Protein AF-A0A923R9J2-F1 (afdb_monomer)

Mean predicted aligned error: 11.98 Å

Radius of gyration: 20.71 Å; Cα contacts (8 Å, |Δi|>4): 476; chains: 1; bounding box: 48×60×51 Å

Secondary structure (DSSP, 8-state):
----HHHHHHHH--TT-EEEEESSTT---EEETTSPPTT--EEESS-B-SS--SS--STT--TTS----GGGBS---EEEE--TTS-HHHHHHHHHHTT---SEEEE-SSS-EEEEEEBSSPPPHHHHHHHHHHHHHHHTTSS-GGG-STT-EEEPTTPBPTTSPBPEEEEE---B-HHHHHHHHHTTT--------HHHHHHHHHTTTTSTTT--HHHHHHHTT---TT-HHHHHHHHHHHHHHTT--HHHHHHHHHHHHS---HHHHHHHHHHHHHHT-

Sequence (281 aa):
MRHTVRDFLAVVFNPGEATCFSCDLKGTRIYSAYEPPPHSCFFSINPVHPTLDLAPTEPYHSPTKARRADINCQAFRTILCEFDKISLDEQLALIEYIDLPVSTLTYSGGKSIHALIVMDEDLERKAYDAFVRRIYRALGNEVDASNKNPSRLSRLPGALRDNGNTQDLISVRSRVSAHGLDQWLENRGVSQEVPVPMQDSFEGMLGTRMLSSRASPDTVNFLMGVYDEGTWNRRLFRACCELFKNGQDYQQVIQQCTQITGHLDAKDVSTIRSAMRTAGR

pLDDT: mean 84.37, std 16.3, range [36.34, 98.75]

Solvent-accessible surface area (backbone atoms only — not comparable to full-atom values): 15728 Å² total; per-residue (Å²): 132,86,85,47,62,66,59,48,39,58,58,67,44,65,92,92,41,18,17,28,49,18,69,53,96,79,54,32,49,52,40,51,54,89,58,74,60,88,76,36,37,24,28,27,50,20,38,30,40,67,50,38,24,80,72,59,86,48,95,90,49,41,55,79,46,30,44,63,40,59,83,22,44,74,46,37,35,42,46,62,46,38,36,62,86,47,55,64,68,55,40,55,50,48,43,58,75,66,62,57,78,50,16,33,34,29,40,54,45,75,61,37,51,44,32,31,30,23,41,69,55,76,39,57,66,70,58,40,53,49,50,52,52,49,52,48,60,71,55,46,88,57,42,57,83,84,44,74,54,56,46,36,74,44,70,34,52,75,23,75,43,96,88,74,33,55,13,39,71,73,46,75,51,63,58,38,46,71,66,60,54,46,52,58,34,46,78,65,75,42,70,83,83,73,79,73,50,73,64,59,54,45,56,63,48,53,74,48,66,85,54,81,88,77,67,51,71,67,35,49,30,53,71,70,71,59,75,64,87,93,42,57,70,63,46,53,26,52,32,41,24,52,45,38,64,72,70,49,51,72,66,59,52,50,51,52,52,28,70,70,61,76,59,72,53,76,65,53,52,49,39,45,54,49,14,48,62,59,43,76,105

Structure (mmCIF, N/CA/C/O backbone):
data_AF-A0A923R9J2-F1
#
_entry.id   AF-A0A923R9J2-F1
#
loop_
_atom_site.group_PDB
_atom_site.id
_atom_site.type_symbol
_atom_site.label_atom_id
_atom_site.label_alt_id
_atom_site.label_comp_id
_atom_site.label_asym_id
_atom_site.label_entity_id
_atom_site.label_seq_id
_atom_site.pdbx_PDB_ins_code
_atom_site.Cartn_x
_atom_site.Cartn_y
_atom_site.Cartn_z
_atom_site.occupancy
_atom_site.B_iso_or_equiv
_atom_site.auth_seq_id
_atom_site.auth_comp_id
_atom_site.auth_asym_id
_atom_site.auth_atom_id
_atom_site.pdbx_PDB_model_num
ATOM 1 N N . MET A 1 1 ? -10.324 -20.270 -14.862 1.00 49.97 1 MET A N 1
ATOM 2 C CA . MET A 1 1 ? -8.877 -20.172 -15.171 1.00 49.97 1 MET A CA 1
ATOM 3 C C . MET A 1 1 ? -8.123 -20.056 -13.859 1.00 49.97 1 MET A C 1
ATOM 5 O O . MET A 1 1 ? -8.659 -19.438 -12.952 1.00 49.97 1 MET A O 1
ATOM 9 N N . ARG A 1 2 ? -6.930 -20.648 -13.725 1.00 69.88 2 ARG A N 1
ATOM 10 C CA . ARG A 1 2 ? -6.042 -20.329 -12.593 1.00 69.88 2 ARG A CA 1
ATOM 11 C C . ARG A 1 2 ? -5.347 -19.007 -12.914 1.00 69.88 2 ARG A C 1
ATOM 13 O O . ARG A 1 2 ? -4.739 -18.915 -13.976 1.00 69.88 2 ARG A O 1
ATOM 20 N N . HIS A 1 3 ? -5.479 -18.007 -12.049 1.00 82.50 3 HIS A N 1
ATOM 21 C CA . HIS A 1 3 ? -4.787 -16.729 -12.213 1.00 82.50 3 HIS A CA 1
ATOM 22 C C . HIS A 1 3 ? -3.280 -16.904 -12.015 1.00 82.50 3 HIS A C 1
ATOM 24 O O . HIS A 1 3 ? -2.842 -17.699 -11.183 1.00 82.50 3 HIS A O 1
ATOM 30 N N . THR A 1 4 ? -2.488 -16.157 -12.776 1.00 91.56 4 THR A N 1
ATOM 31 C CA . THR A 1 4 ? -1.025 -16.165 -12.704 1.00 91.56 4 THR A CA 1
ATOM 32 C C . THR A 1 4 ? -0.498 -14.911 -12.009 1.00 91.56 4 THR A C 1
ATOM 34 O O . THR A 1 4 ? -1.178 -13.887 -11.932 1.00 91.56 4 THR A O 1
ATOM 37 N N . VAL A 1 5 ? 0.760 -14.950 -11.557 1.00 93.06 5 VAL A N 1
ATOM 38 C CA . VAL A 1 5 ? 1.463 -13.750 -11.058 1.00 93.06 5 VAL A CA 1
ATOM 39 C C . VAL A 1 5 ? 1.493 -12.649 -12.123 1.00 93.06 5 VAL A C 1
ATOM 41 O O . VAL A 1 5 ? 1.412 -11.471 -11.797 1.00 93.06 5 VAL A O 1
ATOM 44 N N . ARG A 1 6 ? 1.541 -13.018 -13.409 1.00 94.06 6 ARG A N 1
ATOM 45 C CA . ARG A 1 6 ? 1.490 -12.059 -14.515 1.00 94.06 6 ARG A CA 1
ATOM 46 C C . ARG A 1 6 ? 0.142 -11.342 -14.596 1.00 94.06 6 ARG A C 1
ATOM 48 O O . ARG A 1 6 ? 0.137 -10.135 -14.799 1.00 94.06 6 ARG A O 1
ATOM 55 N N . ASP A 1 7 ? -0.969 -12.054 -14.399 1.00 95.06 7 ASP A N 1
ATOM 56 C CA . ASP A 1 7 ? -2.309 -11.447 -14.376 1.00 95.06 7 ASP A CA 1
ATOM 57 C C . ASP A 1 7 ? -2.448 -10.480 -13.195 1.00 95.06 7 ASP A C 1
ATOM 59 O O . ASP A 1 7 ? -2.955 -9.372 -13.349 1.00 95.06 7 ASP A O 1
ATOM 63 N N . PHE A 1 8 ? -1.928 -10.873 -12.027 1.00 97.62 8 PHE A N 1
ATOM 64 C CA . PHE A 1 8 ? -1.847 -10.008 -10.850 1.00 97.62 8 PHE A CA 1
ATOM 65 C C . PHE A 1 8 ? -1.058 -8.722 -11.140 1.00 97.62 8 PHE A C 1
ATOM 67 O O . PHE A 1 8 ? -1.565 -7.626 -10.915 1.00 97.62 8 PHE A O 1
ATOM 74 N N . LEU A 1 9 ? 0.159 -8.836 -11.684 1.00 97.69 9 LEU A N 1
ATOM 75 C CA . LEU A 1 9 ? 1.004 -7.675 -11.987 1.00 97.69 9 LEU A CA 1
ATOM 76 C C . LEU A 1 9 ? 0.387 -6.775 -13.064 1.00 97.69 9 LEU A C 1
ATOM 78 O O . LEU A 1 9 ? 0.496 -5.560 -12.953 1.00 97.69 9 LEU A O 1
ATOM 82 N N . ALA A 1 10 ? -0.302 -7.347 -14.055 1.00 97.38 10 ALA A N 1
ATOM 83 C CA . ALA A 1 10 ? -1.003 -6.582 -15.086 1.00 97.38 10 ALA A CA 1
ATOM 84 C C . ALA A 1 10 ? -2.179 -5.764 -14.527 1.00 97.38 10 ALA A C 1
ATOM 86 O O . ALA A 1 10 ? -2.464 -4.664 -15.004 1.00 97.38 10 ALA A O 1
ATOM 87 N N . VAL A 1 11 ? -2.846 -6.272 -13.487 1.00 98.00 11 VAL A N 1
ATOM 88 C CA . VAL A 1 11 ? -3.864 -5.502 -12.771 1.00 98.00 11 VAL A CA 1
ATOM 89 C C . VAL A 1 11 ? -3.225 -4.407 -11.931 1.00 98.00 11 VAL A C 1
ATOM 91 O O . VAL A 1 11 ? -3.718 -3.289 -11.973 1.00 98.00 11 VAL A O 1
ATOM 94 N N . VAL A 1 12 ? -2.136 -4.677 -11.212 1.00 98.31 12 VAL A N 1
ATOM 95 C CA . VAL A 1 12 ? -1.547 -3.703 -10.275 1.00 98.31 12 VAL A CA 1
ATOM 96 C C . VAL A 1 12 ? -0.735 -2.600 -10.975 1.00 98.31 12 VAL A C 1
ATOM 98 O O . VAL A 1 12 ? -0.767 -1.456 -10.527 1.00 98.31 12 VAL A O 1
ATOM 101 N N . PHE A 1 13 ? -0.043 -2.912 -12.074 1.00 98.56 13 PHE A N 1
ATOM 102 C CA . PHE A 1 13 ? 0.896 -2.003 -12.742 1.00 98.56 13 PHE A CA 1
ATOM 103 C C . PHE A 1 13 ? 0.593 -1.818 -14.225 1.00 98.56 13 PHE A C 1
ATOM 105 O O . PHE A 1 13 ? 0.213 -2.753 -14.930 1.00 98.56 13 PHE A O 1
ATOM 112 N N . ASN A 1 14 ? 0.833 -0.615 -14.735 1.00 98.12 14 ASN A N 1
ATOM 113 C CA . ASN A 1 14 ? 0.829 -0.336 -16.167 1.00 98.12 14 ASN A CA 1
ATOM 114 C C . ASN A 1 14 ? 2.153 -0.770 -16.826 1.00 98.12 14 ASN A C 1
ATOM 116 O O . ASN A 1 14 ? 3.198 -0.802 -16.170 1.00 98.12 14 ASN A O 1
ATOM 120 N N . PRO A 1 15 ? 2.150 -1.100 -18.132 1.00 97.19 15 PRO A N 1
ATOM 121 C CA . PRO A 1 15 ? 3.376 -1.418 -18.859 1.00 97.19 15 PRO A CA 1
ATOM 122 C C . PRO A 1 15 ? 4.432 -0.310 -18.745 1.00 97.19 15 PRO A C 1
ATOM 124 O O . PRO A 1 15 ? 4.123 0.869 -18.889 1.00 97.19 15 PRO A O 1
ATOM 127 N N . GLY A 1 16 ? 5.689 -0.700 -18.522 1.00 96.88 16 GLY A N 1
ATOM 128 C CA . GLY A 1 16 ? 6.819 0.228 -18.388 1.00 96.88 16 GLY A CA 1
ATOM 129 C C . GLY A 1 16 ? 7.029 0.789 -16.978 1.00 96.88 16 GLY A C 1
ATOM 130 O O . GLY A 1 16 ? 8.038 1.448 -16.737 1.00 96.88 16 GLY A O 1
ATOM 131 N N . GLU A 1 17 ? 6.127 0.505 -16.038 1.00 98.31 17 GLU A N 1
ATOM 132 C CA . GLU A 1 17 ? 6.298 0.913 -14.648 1.00 98.31 17 GLU A CA 1
ATOM 133 C C . GLU A 1 17 ? 7.348 0.072 -13.913 1.00 98.31 17 GLU A C 1
ATOM 135 O O . GLU A 1 17 ? 7.635 -1.084 -14.242 1.00 98.31 17 GLU A O 1
ATOM 140 N N . ALA A 1 18 ? 7.905 0.672 -12.865 1.00 98.50 18 ALA A N 1
ATOM 141 C CA . ALA A 1 18 ? 8.849 0.042 -11.964 1.00 98.50 18 ALA A CA 1
ATOM 142 C C . ALA A 1 18 ? 8.324 0.098 -10.531 1.00 98.50 18 ALA A C 1
ATOM 144 O O . ALA A 1 18 ? 7.569 0.994 -10.161 1.00 98.50 18 ALA A O 1
ATOM 145 N N . THR A 1 19 ? 8.723 -0.859 -9.702 1.00 98.56 19 THR A N 1
ATOM 146 C CA . THR A 1 19 ? 8.384 -0.866 -8.279 1.00 98.56 19 THR A CA 1
ATOM 147 C C . THR A 1 19 ? 9.485 -1.524 -7.460 1.00 98.56 19 THR A C 1
ATOM 149 O O . THR A 1 19 ? 10.431 -2.114 -7.986 1.00 98.56 19 THR A O 1
ATOM 152 N N . CYS A 1 20 ? 9.384 -1.409 -6.141 1.00 98.44 20 CYS A N 1
ATOM 153 C CA . CYS A 1 20 ? 10.264 -2.134 -5.248 1.00 98.44 20 CYS A CA 1
ATOM 154 C C . CYS A 1 20 ? 9.884 -3.609 -5.208 1.00 98.44 20 CYS A C 1
ATOM 156 O O . CYS A 1 20 ? 8.711 -3.909 -5.023 1.00 98.44 20 CYS A O 1
ATOM 158 N N . PHE A 1 21 ? 10.877 -4.495 -5.276 1.00 98.12 21 PHE A N 1
ATOM 159 C CA . PHE A 1 21 ? 10.745 -5.899 -4.893 1.00 98.12 21 PHE A CA 1
ATOM 160 C C . PHE A 1 21 ? 11.767 -6.244 -3.813 1.00 98.12 21 PHE A C 1
ATOM 162 O O . PHE A 1 21 ? 12.869 -5.686 -3.778 1.00 98.12 21 PHE A O 1
ATOM 169 N N . SER A 1 22 ? 11.408 -7.155 -2.911 1.00 96.69 22 SER A N 1
ATOM 170 C CA . SER A 1 22 ? 12.293 -7.562 -1.820 1.00 96.69 22 SER A CA 1
ATOM 171 C C . SER A 1 22 ? 11.970 -8.940 -1.263 1.00 96.69 22 SER A C 1
ATOM 173 O O . SER A 1 22 ? 10.835 -9.398 -1.339 1.00 96.69 22 SER A O 1
ATOM 175 N N . CYS A 1 23 ? 12.960 -9.579 -0.645 1.00 94.25 23 CYS A N 1
ATOM 176 C CA . CYS A 1 23 ? 12.776 -10.758 0.195 1.00 94.25 23 CYS A CA 1
ATOM 177 C C . CYS A 1 23 ? 12.271 -10.416 1.612 1.00 94.25 23 CYS A C 1
ATOM 179 O O . CYS A 1 23 ? 11.723 -11.291 2.280 1.00 94.25 23 CYS A O 1
ATOM 181 N N . ASP A 1 24 ? 12.392 -9.161 2.066 1.00 93.00 24 ASP A N 1
ATOM 182 C CA . ASP A 1 24 ? 12.024 -8.732 3.419 1.00 93.00 24 ASP A CA 1
ATOM 183 C C . ASP A 1 24 ? 11.278 -7.380 3.456 1.00 93.00 24 ASP A C 1
ATOM 185 O O . ASP A 1 24 ? 11.046 -6.719 2.444 1.00 93.00 24 ASP A O 1
ATOM 189 N N . LEU A 1 25 ? 10.879 -6.957 4.660 1.00 90.19 25 LEU A N 1
ATOM 190 C CA . LEU A 1 25 ? 10.137 -5.708 4.886 1.00 90.19 25 LEU A CA 1
ATOM 191 C C . LEU A 1 25 ? 11.003 -4.433 4.805 1.00 90.19 25 LEU A C 1
ATOM 193 O O . LEU A 1 25 ? 10.478 -3.319 4.879 1.00 90.19 25 LEU A O 1
ATOM 197 N N . LYS A 1 26 ? 12.327 -4.571 4.693 1.00 91.31 26 LYS A N 1
ATOM 198 C CA . LYS A 1 26 ? 13.301 -3.470 4.670 1.00 91.31 26 LYS A CA 1
ATOM 199 C C . LYS A 1 26 ? 13.797 -3.155 3.262 1.00 91.31 26 LYS A C 1
ATOM 201 O O . LYS A 1 26 ? 14.507 -2.168 3.089 1.00 91.31 26 LYS A O 1
ATOM 206 N N . GLY A 1 27 ? 13.413 -3.943 2.262 1.00 93.31 27 GLY A N 1
ATOM 207 C CA . GLY A 1 27 ? 13.803 -3.714 0.881 1.00 93.31 27 GLY A CA 1
ATOM 208 C C . GLY A 1 27 ? 13.469 -2.326 0.349 1.00 93.31 27 GLY A C 1
ATOM 209 O O . GLY A 1 27 ? 12.413 -1.747 0.630 1.00 93.31 27 GLY A O 1
ATOM 210 N N . THR A 1 28 ? 14.397 -1.812 -0.455 1.00 95.50 28 THR A N 1
ATOM 211 C CA . THR A 1 28 ? 14.298 -0.492 -1.087 1.00 95.50 28 THR A CA 1
ATOM 212 C C . THR A 1 28 ? 14.621 -0.494 -2.577 1.00 95.50 28 THR A C 1
ATOM 214 O O . THR A 1 28 ? 14.388 0.517 -3.229 1.00 95.50 28 THR A O 1
ATOM 217 N N . ARG A 1 29 ? 15.152 -1.592 -3.129 1.00 96.88 29 ARG A N 1
ATOM 218 C CA . ARG A 1 29 ? 15.616 -1.664 -4.524 1.00 96.88 29 ARG A CA 1
ATOM 219 C C . ARG A 1 29 ? 14.445 -1.698 -5.499 1.00 96.88 29 ARG A C 1
ATOM 221 O O . ARG A 1 29 ? 13.467 -2.390 -5.231 1.00 96.88 29 ARG A O 1
ATOM 228 N N . ILE A 1 30 ? 14.577 -0.976 -6.610 1.00 98.06 30 ILE A N 1
ATOM 229 C CA . ILE A 1 30 ? 13.545 -0.809 -7.638 1.00 98.06 30 ILE A CA 1
ATOM 230 C C . ILE A 1 30 ? 13.897 -1.638 -8.878 1.00 98.06 30 ILE A C 1
ATOM 232 O O . ILE A 1 30 ? 15.059 -1.687 -9.278 1.00 98.06 30 ILE A O 1
ATOM 236 N N . TYR A 1 31 ? 12.892 -2.288 -9.462 1.00 98.19 31 TYR A N 1
ATOM 237 C CA . TYR A 1 31 ? 12.994 -3.129 -10.656 1.00 98.19 31 TYR A CA 1
ATOM 238 C C . TYR A 1 31 ? 11.780 -2.898 -11.562 1.00 98.19 31 TYR A C 1
ATOM 240 O O . TYR A 1 31 ? 10.786 -2.314 -11.130 1.00 98.19 31 TYR A O 1
ATOM 248 N N . SER A 1 32 ? 11.841 -3.392 -12.800 1.00 97.75 32 SER A N 1
ATOM 249 C CA . SER A 1 32 ? 10.669 -3.464 -13.681 1.00 97.75 32 SER A CA 1
ATOM 250 C C . SER A 1 32 ? 9.528 -4.211 -12.987 1.00 97.75 32 SER A C 1
ATOM 252 O O . SER A 1 32 ? 9.734 -5.303 -12.456 1.00 97.75 32 SER A O 1
ATOM 254 N N . ALA A 1 33 ? 8.320 -3.644 -13.001 1.00 97.62 33 ALA A N 1
ATOM 255 C CA . ALA A 1 33 ? 7.164 -4.219 -12.315 1.00 97.62 33 ALA A CA 1
ATOM 256 C C . ALA A 1 33 ? 6.743 -5.591 -12.873 1.00 97.62 33 ALA A C 1
ATOM 258 O O . ALA A 1 33 ? 6.103 -6.368 -12.173 1.00 97.62 33 ALA A O 1
ATOM 259 N N . TYR A 1 34 ? 7.132 -5.907 -14.112 1.00 96.06 34 TYR A N 1
ATOM 260 C CA . TYR A 1 34 ? 6.800 -7.162 -14.794 1.00 96.06 34 TYR A CA 1
ATOM 261 C C . TYR A 1 34 ? 7.905 -8.219 -14.709 1.00 96.06 34 TYR A C 1
ATOM 263 O O . TYR A 1 34 ? 7.702 -9.350 -15.151 1.00 96.06 34 TYR A O 1
ATOM 271 N N . GLU A 1 35 ? 9.052 -7.880 -14.117 1.00 94.88 35 GLU A N 1
ATOM 272 C CA . GLU A 1 35 ? 10.198 -8.780 -13.972 1.00 94.88 35 GLU A CA 1
ATOM 273 C C . GLU A 1 35 ? 10.663 -8.826 -12.506 1.00 94.88 35 GLU A C 1
ATOM 275 O O . GLU A 1 35 ? 11.747 -8.331 -12.179 1.00 94.88 35 GLU A O 1
ATOM 280 N N . PRO A 1 36 ? 9.855 -9.404 -11.591 1.00 95.00 36 PRO A N 1
ATOM 281 C CA . PRO A 1 36 ? 10.269 -9.571 -10.206 1.00 95.00 36 PRO A CA 1
ATOM 282 C C . PRO A 1 36 ? 11.573 -10.381 -10.137 1.00 95.00 36 PRO A C 1
ATOM 284 O O . PRO A 1 36 ? 11.643 -11.475 -10.708 1.00 95.00 36 PRO A O 1
ATOM 287 N N . PRO A 1 37 ? 12.600 -9.906 -9.414 1.00 95.44 37 PRO A N 1
ATOM 288 C CA . PRO A 1 37 ? 13.807 -10.686 -9.187 1.00 95.44 37 PRO A CA 1
ATOM 289 C C . PRO A 1 37 ? 13.499 -12.027 -8.503 1.00 95.44 37 PRO A C 1
ATOM 291 O O . PRO A 1 37 ? 12.541 -12.109 -7.722 1.00 95.44 37 PRO A O 1
ATOM 294 N N . PRO A 1 38 ? 14.336 -13.063 -8.699 1.00 91.25 38 PRO A N 1
ATOM 295 C CA . PRO A 1 38 ? 14.218 -14.313 -7.957 1.00 91.25 38 PRO A CA 1
ATOM 296 C C . PRO A 1 38 ? 14.174 -14.077 -6.442 1.00 91.25 38 PRO A C 1
ATOM 298 O O . PRO A 1 38 ? 14.841 -13.179 -5.928 1.00 91.25 38 PRO A O 1
ATOM 301 N N . HIS A 1 39 ? 13.408 -14.904 -5.729 1.00 87.94 39 HIS A N 1
ATOM 302 C CA . HIS A 1 39 ? 13.233 -14.831 -4.268 1.00 87.94 39 HIS A CA 1
ATOM 303 C C . HIS A 1 39 ? 12.560 -13.548 -3.747 1.00 87.94 39 HIS A C 1
ATOM 305 O O . HIS A 1 39 ? 12.607 -13.264 -2.549 1.00 87.94 39 HIS A O 1
ATOM 311 N N . SER A 1 40 ? 11.911 -12.771 -4.617 1.00 94.19 40 SER A N 1
ATOM 312 C CA . SER A 1 40 ? 11.071 -11.656 -4.179 1.00 94.19 40 SER A CA 1
ATOM 313 C C . SER A 1 40 ? 9.836 -12.181 -3.443 1.00 94.19 40 SER A C 1
ATOM 315 O O . SER A 1 40 ? 9.017 -12.893 -4.015 1.00 94.19 40 SER A O 1
ATOM 317 N N . CYS A 1 41 ? 9.691 -11.801 -2.177 1.00 95.38 41 CYS A N 1
ATOM 318 C CA . CYS A 1 41 ? 8.543 -12.129 -1.328 1.00 95.38 41 CYS A CA 1
ATOM 319 C C . CYS A 1 41 ? 7.558 -10.960 -1.214 1.00 95.38 41 CYS A C 1
ATOM 321 O O . CYS A 1 41 ? 6.383 -11.157 -0.896 1.00 95.38 41 CYS A O 1
ATOM 323 N N . PHE A 1 42 ? 8.037 -9.744 -1.458 1.00 97.75 42 PHE A N 1
ATOM 324 C CA . PHE A 1 42 ? 7.307 -8.497 -1.305 1.00 97.75 42 PHE A CA 1
ATOM 325 C C . PHE A 1 42 ? 7.460 -7.617 -2.534 1.00 97.75 42 PHE A C 1
ATOM 327 O O . PHE A 1 42 ? 8.470 -7.688 -3.238 1.00 97.75 42 PHE A O 1
ATOM 334 N N . PHE A 1 43 ? 6.493 -6.724 -2.711 1.00 98.31 43 PHE A N 1
ATOM 335 C CA . PHE A 1 43 ? 6.568 -5.631 -3.666 1.00 98.31 43 PHE A CA 1
ATOM 336 C C . PHE A 1 43 ? 5.913 -4.356 -3.105 1.00 98.31 43 PHE A C 1
ATOM 338 O O . PHE A 1 43 ? 5.067 -4.449 -2.216 1.00 98.31 43 PHE A O 1
ATOM 345 N N . SER A 1 44 ? 6.302 -3.169 -3.583 1.00 98.50 44 SER A N 1
ATOM 346 C CA . SER A 1 44 ? 5.627 -1.903 -3.230 1.00 98.50 44 SER A CA 1
ATOM 347 C C . SER A 1 44 ? 4.349 -1.736 -4.046 1.00 98.50 44 SER A C 1
ATOM 349 O O . SER A 1 44 ? 4.386 -1.889 -5.262 1.00 98.50 44 SER A O 1
ATOM 351 N N . ILE A 1 45 ? 3.231 -1.409 -3.395 1.00 98.38 45 ILE A N 1
ATOM 352 C CA . ILE A 1 45 ? 1.895 -1.457 -4.016 1.00 98.38 45 ILE A CA 1
ATOM 353 C C . ILE A 1 45 ? 1.671 -0.451 -5.152 1.00 98.38 45 ILE A C 1
ATOM 355 O O . ILE A 1 45 ? 0.901 -0.737 -6.064 1.00 98.38 45 ILE A O 1
ATOM 359 N N . ASN A 1 46 ? 2.344 0.699 -5.110 1.00 98.56 46 ASN A N 1
ATOM 360 C CA . ASN A 1 46 ? 2.330 1.694 -6.180 1.00 98.56 46 ASN A CA 1
ATOM 361 C C . ASN A 1 46 ? 3.684 1.741 -6.902 1.00 98.56 46 ASN A C 1
ATOM 363 O O . ASN A 1 46 ? 4.710 1.395 -6.295 1.00 98.56 46 ASN A O 1
ATOM 367 N N . PRO A 1 47 ? 3.698 2.171 -8.178 1.00 98.38 47 PRO A N 1
ATOM 368 C CA . PRO A 1 47 ? 4.922 2.320 -8.948 1.00 98.38 47 PRO A CA 1
ATOM 369 C C . PRO A 1 47 ? 5.825 3.397 -8.346 1.00 98.38 47 PRO A C 1
ATOM 371 O O . PRO A 1 47 ? 5.370 4.439 -7.870 1.00 98.38 47 PRO A O 1
ATOM 374 N N . VAL A 1 48 ? 7.126 3.139 -8.384 1.00 97.62 48 VAL A N 1
ATOM 375 C CA . VAL A 1 48 ? 8.180 3.983 -7.820 1.00 97.62 48 VAL A CA 1
ATOM 376 C C . VAL A 1 48 ? 9.135 4.376 -8.934 1.00 97.62 48 VAL A C 1
ATOM 378 O O . VAL A 1 48 ? 9.420 3.574 -9.823 1.00 97.62 48 VAL A O 1
ATOM 381 N N . HIS A 1 49 ? 9.659 5.598 -8.863 1.00 96.62 49 HIS A N 1
ATOM 382 C CA . HIS A 1 49 ? 10.588 6.122 -9.851 1.00 96.62 49 HIS A CA 1
ATOM 383 C C . HIS A 1 49 ? 11.742 5.129 -10.097 1.00 96.62 49 HIS A C 1
ATOM 385 O O . HIS A 1 49 ? 12.411 4.730 -9.143 1.00 96.62 49 HIS A O 1
ATOM 391 N N . PRO A 1 50 ? 12.020 4.733 -11.356 1.00 96.88 50 PRO A N 1
ATOM 392 C CA . PRO A 1 50 ? 12.949 3.639 -11.649 1.00 96.88 50 PRO A CA 1
ATOM 393 C C . PRO A 1 50 ? 14.415 3.980 -11.363 1.00 96.88 50 PRO A C 1
ATOM 395 O O . PRO A 1 50 ? 15.197 3.097 -11.020 1.00 96.88 50 PRO A O 1
ATOM 398 N N . THR A 1 51 ? 14.803 5.250 -11.523 1.00 95.94 51 THR A N 1
ATOM 399 C CA . THR A 1 51 ? 16.216 5.667 -11.470 1.00 95.94 51 THR A CA 1
ATOM 400 C C . THR A 1 51 ? 16.561 6.713 -10.408 1.00 95.94 51 THR A C 1
ATOM 402 O O . THR A 1 51 ? 17.669 6.665 -9.881 1.00 95.94 51 THR A O 1
ATOM 405 N N . LEU A 1 52 ? 15.647 7.618 -10.048 1.00 92.81 52 LEU A N 1
ATOM 406 C CA . LEU A 1 52 ? 15.917 8.760 -9.172 1.00 92.81 52 LEU A CA 1
ATOM 407 C C . LEU A 1 52 ? 15.324 8.603 -7.765 1.00 92.81 52 LEU A C 1
ATOM 409 O O . LEU A 1 52 ? 14.296 7.956 -7.573 1.00 92.81 52 LEU A O 1
ATOM 413 N N . ASP A 1 53 ? 15.970 9.251 -6.797 1.00 89.44 53 ASP A N 1
ATOM 414 C CA . ASP A 1 53 ? 15.406 9.577 -5.483 1.00 89.44 53 ASP A CA 1
ATOM 415 C C . ASP A 1 53 ? 15.073 11.072 -5.470 1.00 89.44 53 ASP A C 1
ATOM 417 O O . ASP A 1 53 ? 15.970 11.915 -5.516 1.00 89.44 53 ASP A O 1
ATOM 421 N N . LEU A 1 54 ? 13.784 11.402 -5.451 1.00 82.62 54 LEU A N 1
ATOM 422 C CA . LEU A 1 54 ? 13.283 12.769 -5.606 1.00 82.62 54 LEU A CA 1
ATOM 423 C C . LEU A 1 54 ? 13.491 13.618 -4.345 1.00 82.62 54 LEU A C 1
ATOM 425 O O . LEU A 1 54 ? 13.517 14.843 -4.432 1.00 82.62 54 LEU A O 1
ATOM 429 N N . ALA A 1 55 ? 13.678 12.982 -3.185 1.00 84.38 55 ALA A N 1
ATOM 430 C CA . ALA A 1 55 ? 14.016 13.672 -1.944 1.00 84.38 55 ALA A CA 1
ATOM 431 C C . ALA A 1 55 ? 14.931 12.812 -1.052 1.00 84.38 55 ALA A C 1
ATOM 433 O O . ALA A 1 55 ? 14.458 12.128 -0.136 1.00 84.38 55 ALA A O 1
ATOM 434 N N . PRO A 1 56 ? 16.255 12.841 -1.284 1.00 81.19 56 PRO A N 1
ATOM 435 C CA . PRO A 1 56 ? 17.227 12.185 -0.418 1.00 81.19 56 PRO A CA 1
ATOM 436 C C . PRO A 1 56 ? 17.206 12.784 0.994 1.00 81.19 56 PRO A C 1
ATOM 438 O O . PRO A 1 56 ? 17.486 13.964 1.187 1.00 81.19 56 PRO A O 1
ATOM 441 N N . THR A 1 57 ? 16.879 11.968 1.996 1.00 80.75 57 THR A N 1
ATOM 442 C CA . THR A 1 57 ? 16.778 12.416 3.402 1.00 80.75 57 THR A CA 1
ATOM 443 C C . THR A 1 57 ? 17.982 12.069 4.277 1.00 80.75 57 THR A C 1
ATOM 445 O O . THR A 1 57 ? 18.050 12.532 5.409 1.00 80.75 57 THR A O 1
ATOM 448 N N . GLU A 1 58 ? 18.904 11.233 3.795 1.00 83.44 58 GLU A N 1
ATOM 449 C CA . GLU A 1 58 ? 20.014 10.681 4.583 1.00 83.44 58 GLU A CA 1
ATOM 450 C C . GLU A 1 58 ? 21.328 10.770 3.797 1.00 83.44 58 GLU A C 1
ATOM 452 O O . GLU A 1 58 ? 21.286 10.714 2.566 1.00 83.44 58 GLU A O 1
ATOM 457 N N . PRO A 1 59 ? 22.503 10.827 4.456 1.00 86.44 59 PRO A N 1
ATOM 458 C CA . PRO A 1 59 ? 23.795 10.961 3.769 1.00 86.44 59 PRO A CA 1
ATOM 459 C C . PRO A 1 59 ? 24.121 9.832 2.779 1.00 86.44 59 PRO A C 1
ATOM 461 O O . PRO A 1 59 ? 24.931 10.011 1.876 1.00 86.44 59 PRO A O 1
ATOM 464 N N . TYR A 1 60 ? 23.512 8.658 2.960 1.00 88.25 60 TYR A N 1
ATOM 465 C CA . TYR A 1 60 ? 23.679 7.493 2.087 1.00 88.25 60 TYR A CA 1
ATOM 466 C C . TYR A 1 60 ? 22.596 7.381 0.997 1.00 88.25 60 TYR A C 1
ATOM 468 O O . TYR A 1 60 ? 22.636 6.450 0.188 1.00 88.25 60 TYR A O 1
ATOM 476 N N . HIS A 1 61 ? 21.623 8.297 0.964 1.00 90.12 61 HIS A N 1
ATOM 477 C CA . HIS A 1 61 ? 20.684 8.438 -0.148 1.00 90.12 61 HIS A CA 1
ATOM 478 C C . HIS A 1 61 ? 21.328 9.255 -1.277 1.00 90.12 61 HIS A C 1
ATOM 480 O O . HIS A 1 61 ? 22.096 10.180 -1.026 1.00 90.12 61 HIS A O 1
ATOM 486 N N . SER A 1 62 ? 21.024 8.911 -2.532 1.00 91.94 62 SER A N 1
ATOM 487 C CA . SER A 1 62 ? 21.566 9.596 -3.712 1.00 91.94 62 SER A CA 1
ATOM 488 C C . SER A 1 62 ? 20.433 9.977 -4.661 1.00 91.94 62 SER A C 1
ATOM 490 O O . SER A 1 62 ? 19.654 9.087 -5.007 1.00 91.94 62 SER A O 1
ATOM 492 N N . PRO A 1 63 ? 20.385 11.224 -5.172 1.00 90.62 63 PRO A N 1
ATOM 493 C CA . PRO A 1 63 ? 19.391 11.640 -6.164 1.00 90.62 63 PRO A CA 1
ATOM 494 C C . PRO A 1 63 ? 19.349 10.747 -7.409 1.00 90.62 63 PRO A C 1
ATOM 496 O O . PRO A 1 63 ? 18.312 10.613 -8.045 1.00 90.62 63 PRO A O 1
ATOM 499 N N . THR A 1 64 ? 20.471 10.116 -7.759 1.00 95.31 64 THR A N 1
ATOM 500 C CA . THR A 1 64 ? 20.625 9.266 -8.951 1.00 95.31 64 THR A CA 1
ATOM 501 C C . THR A 1 64 ? 20.414 7.778 -8.676 1.00 95.31 64 THR A C 1
ATOM 503 O O . THR A 1 64 ? 20.725 6.943 -9.526 1.00 95.31 64 THR A O 1
ATOM 506 N N . LYS A 1 65 ? 19.945 7.423 -7.475 1.00 94.88 65 LYS A N 1
ATOM 507 C CA . LYS A 1 65 ? 19.714 6.038 -7.078 1.00 94.88 65 LYS A CA 1
ATOM 508 C C . LYS A 1 65 ? 18.328 5.886 -6.473 1.00 94.88 65 LYS A C 1
ATOM 510 O O . LYS A 1 65 ? 18.125 6.165 -5.294 1.00 94.88 65 LYS A O 1
ATOM 515 N N . ALA A 1 66 ? 17.411 5.367 -7.278 1.00 96.06 66 ALA A N 1
ATOM 516 C CA . ALA A 1 66 ? 16.054 5.069 -6.857 1.00 96.06 66 ALA A CA 1
ATOM 517 C C . ALA A 1 66 ? 15.991 4.210 -5.591 1.00 96.06 66 ALA A C 1
ATOM 519 O O . ALA A 1 66 ? 16.766 3.266 -5.388 1.00 96.06 66 ALA A O 1
ATOM 520 N N . ARG A 1 67 ? 14.999 4.528 -4.761 1.00 95.75 67 ARG A N 1
ATOM 521 C CA . ARG 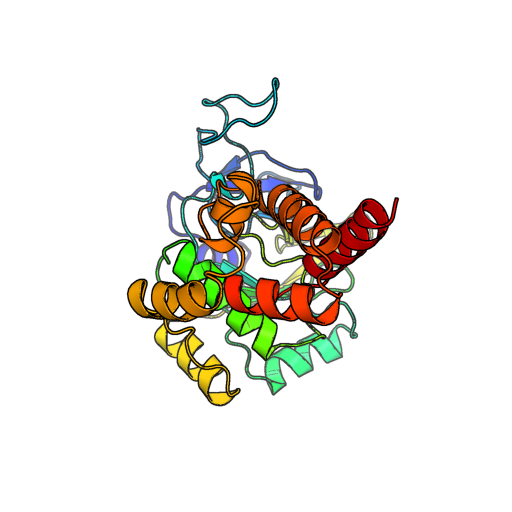A 1 67 ? 14.639 3.756 -3.576 1.00 95.75 67 ARG A CA 1
ATOM 522 C C . ARG A 1 67 ? 13.139 3.802 -3.335 1.00 95.75 67 ARG A C 1
ATOM 524 O O . ARG A 1 67 ? 12.486 4.802 -3.638 1.00 95.75 67 ARG A O 1
ATOM 531 N N . ARG A 1 68 ? 12.620 2.764 -2.681 1.00 96.19 68 ARG A N 1
ATOM 532 C CA . ARG A 1 68 ? 11.259 2.753 -2.133 1.00 96.19 68 ARG A CA 1
ATOM 533 C C . ARG A 1 68 ? 11.091 3.881 -1.115 1.00 96.19 68 ARG A C 1
ATOM 535 O O . ARG A 1 68 ? 11.747 3.880 -0.073 1.00 96.19 68 ARG A O 1
ATOM 542 N N . ALA A 1 69 ? 10.209 4.820 -1.424 1.00 85.44 69 ALA A N 1
ATOM 543 C CA . ALA A 1 69 ? 9.788 5.906 -0.550 1.00 85.44 69 ALA A CA 1
ATOM 544 C C . ALA A 1 69 ? 8.471 6.474 -1.078 1.00 85.44 69 ALA A C 1
ATOM 546 O O . ALA A 1 69 ? 8.272 6.477 -2.289 1.00 85.44 69 ALA A O 1
ATOM 547 N N . ASP A 1 70 ? 7.616 7.004 -0.201 1.00 89.31 70 ASP A N 1
ATOM 548 C CA . ASP A 1 70 ? 6.330 7.581 -0.621 1.00 89.31 70 ASP A CA 1
ATOM 549 C C . ASP A 1 70 ? 6.516 8.755 -1.597 1.00 89.31 70 ASP A C 1
ATOM 551 O O . ASP A 1 70 ? 5.832 8.817 -2.612 1.00 89.31 70 ASP A O 1
ATOM 555 N N . ILE A 1 71 ? 7.507 9.618 -1.340 1.00 85.88 71 ILE A N 1
ATOM 556 C CA . ILE A 1 71 ? 7.881 10.743 -2.216 1.00 85.88 71 ILE A CA 1
ATOM 557 C C . ILE A 1 71 ? 8.360 10.294 -3.605 1.00 85.88 71 ILE A C 1
ATOM 559 O O . ILE A 1 71 ? 8.312 11.065 -4.555 1.00 85.88 71 ILE A O 1
ATOM 563 N N . ASN A 1 72 ? 8.818 9.045 -3.738 1.00 88.94 72 ASN A N 1
ATOM 564 C CA . ASN A 1 72 ? 9.300 8.496 -5.004 1.00 88.94 72 ASN A CA 1
ATOM 565 C C . ASN A 1 72 ? 8.208 7.732 -5.766 1.00 88.94 72 ASN A C 1
ATOM 567 O O . ASN A 1 72 ? 8.495 7.212 -6.845 1.00 88.94 72 ASN A O 1
ATOM 571 N N . CYS A 1 73 ? 6.984 7.627 -5.234 1.00 92.62 73 CYS A N 1
ATOM 572 C CA . CYS A 1 73 ? 5.866 7.046 -5.972 1.00 92.62 73 CYS A CA 1
ATOM 573 C C . CYS A 1 73 ? 5.518 7.929 -7.178 1.00 92.62 73 CYS A C 1
ATOM 575 O O . CYS A 1 73 ? 5.356 9.138 -7.038 1.00 92.62 73 CYS A O 1
ATOM 577 N N . GLN A 1 74 ? 5.402 7.324 -8.361 1.00 94.75 74 GLN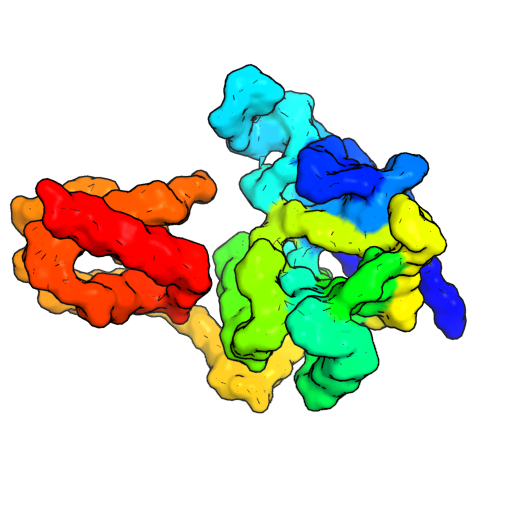 A N 1
ATOM 578 C CA . GLN A 1 74 ? 5.094 8.050 -9.604 1.00 94.75 74 GLN A CA 1
ATOM 579 C C . GLN A 1 74 ? 3.602 8.113 -9.910 1.00 94.75 74 GLN A C 1
ATOM 581 O O . GLN A 1 74 ? 3.166 8.970 -10.672 1.00 94.75 74 GLN A O 1
ATOM 586 N N . ALA A 1 75 ? 2.839 7.197 -9.332 1.00 96.19 75 ALA A N 1
ATOM 587 C CA . ALA A 1 75 ? 1.420 7.057 -9.571 1.00 96.19 75 ALA A CA 1
ATOM 588 C C . ALA A 1 75 ? 0.746 6.567 -8.289 1.00 96.19 75 ALA A C 1
ATOM 590 O O . ALA A 1 75 ? 1.358 5.857 -7.484 1.00 96.19 75 ALA A O 1
ATOM 591 N N . PHE A 1 76 ? -0.503 6.975 -8.091 1.00 96.19 76 PHE A N 1
ATOM 592 C CA . PHE A 1 76 ? -1.276 6.684 -6.890 1.00 96.19 76 PHE A CA 1
ATOM 593 C C . PHE A 1 76 ? -2.587 6.028 -7.305 1.00 96.19 76 PHE A C 1
ATOM 595 O O . PHE A 1 76 ? -3.568 6.704 -7.602 1.00 96.19 76 PHE A O 1
ATOM 602 N N . ARG A 1 77 ? -2.585 4.695 -7.352 1.00 97.38 77 ARG A N 1
ATOM 603 C CA . ARG A 1 77 ? -3.731 3.908 -7.828 1.00 97.38 77 ARG A CA 1
ATOM 604 C C . ARG A 1 77 ? -4.037 2.691 -6.964 1.00 97.38 77 ARG A C 1
ATOM 606 O O . ARG A 1 77 ? -5.146 2.189 -7.007 1.00 97.38 77 ARG A O 1
ATOM 613 N N . THR A 1 78 ? -3.094 2.202 -6.168 1.00 98.69 78 THR A N 1
ATOM 614 C CA . THR A 1 78 ? -3.279 0.967 -5.400 1.00 98.69 78 THR A CA 1
ATOM 615 C C . THR A 1 78 ? -3.393 1.262 -3.917 1.00 98.69 78 THR A C 1
ATOM 617 O O . THR A 1 78 ? -2.489 1.865 -3.340 1.00 98.69 78 THR A O 1
ATOM 620 N N . ILE A 1 79 ? -4.463 0.775 -3.292 1.00 98.44 79 ILE A N 1
ATOM 621 C CA . ILE A 1 79 ? -4.721 0.864 -1.853 1.00 98.44 79 ILE A CA 1
ATOM 622 C C . ILE A 1 79 ? -4.729 -0.552 -1.275 1.00 98.44 79 ILE A C 1
ATOM 624 O O . ILE A 1 79 ? -5.382 -1.445 -1.814 1.00 98.44 79 ILE A O 1
ATOM 628 N N . LEU A 1 80 ? -4.001 -0.757 -0.176 1.00 98.31 80 LEU A N 1
ATOM 629 C CA . LEU A 1 80 ? -3.939 -2.030 0.541 1.00 98.31 80 LEU A CA 1
ATOM 630 C C . LEU A 1 80 ? -4.877 -2.015 1.749 1.00 98.31 80 LEU A C 1
ATOM 632 O O . LEU A 1 80 ? -4.808 -1.112 2.586 1.00 98.31 80 LEU A O 1
ATOM 636 N N . CYS A 1 81 ? -5.690 -3.059 1.866 1.00 96.88 81 CYS A N 1
ATOM 637 C CA . CYS A 1 81 ? -6.503 -3.369 3.033 1.00 96.88 81 CYS A CA 1
ATOM 638 C C . CYS A 1 81 ? -6.111 -4.754 3.568 1.00 96.88 81 CYS A C 1
ATOM 640 O O . CYS A 1 81 ? -6.012 -5.718 2.810 1.00 96.88 81 CYS A O 1
ATOM 642 N N . GLU A 1 82 ? -5.893 -4.847 4.878 1.00 93.88 82 GLU A N 1
ATOM 643 C CA . GLU A 1 82 ? -5.636 -6.104 5.587 1.00 93.88 82 GLU A CA 1
ATOM 644 C C . GLU A 1 82 ? -6.494 -6.148 6.850 1.00 93.88 82 GLU A C 1
ATOM 646 O O . GLU A 1 82 ? -6.651 -5.125 7.519 1.00 93.88 82 GLU A O 1
ATOM 651 N N . PHE A 1 83 ? -7.007 -7.334 7.179 1.00 89.44 83 PHE A N 1
ATOM 652 C CA . PHE A 1 83 ? -7.899 -7.583 8.315 1.00 89.44 83 PHE A CA 1
ATOM 653 C C . PHE A 1 83 ? -7.298 -8.654 9.244 1.00 89.44 83 PHE A C 1
ATOM 655 O O . PHE A 1 83 ? -7.956 -9.594 9.673 1.00 89.44 83 PHE A O 1
ATOM 662 N N . ASP A 1 84 ? -6.001 -8.557 9.538 1.00 88.56 84 ASP A N 1
ATOM 663 C CA . ASP A 1 84 ? -5.199 -9.627 10.158 1.00 88.56 84 ASP A CA 1
ATOM 664 C C . ASP A 1 84 ? -5.433 -9.846 11.674 1.00 88.56 84 ASP A C 1
ATOM 666 O O . ASP A 1 84 ? -4.649 -10.547 12.339 1.00 88.56 84 ASP A O 1
ATOM 670 N N . LYS A 1 85 ? -6.489 -9.219 12.211 1.00 88.12 85 LYS A N 1
ATOM 671 C CA . LYS A 1 85 ? -6.997 -9.358 13.585 1.00 88.12 85 LYS A CA 1
ATOM 672 C C . LYS A 1 85 ? -8.031 -10.477 13.725 1.00 88.12 85 LYS A C 1
ATOM 674 O O . LYS A 1 85 ? -8.219 -10.971 14.834 1.00 88.12 85 LYS A O 1
ATOM 679 N N . ILE A 1 86 ? -8.658 -10.870 12.620 1.00 89.25 86 ILE A N 1
ATOM 680 C CA . ILE A 1 86 ? -9.632 -11.964 12.527 1.00 89.25 86 ILE A CA 1
ATOM 681 C C . ILE A 1 86 ? -9.030 -13.137 11.734 1.00 89.25 86 ILE A C 1
ATOM 683 O O . ILE A 1 86 ? -7.987 -12.999 11.082 1.00 89.25 86 ILE A O 1
ATOM 687 N N . SER A 1 87 ? -9.639 -14.319 11.817 1.00 95.12 87 SER A N 1
ATOM 688 C CA . SER A 1 87 ? -9.153 -15.521 11.121 1.00 95.12 87 SER A CA 1
ATOM 689 C C . SER A 1 87 ? -9.249 -15.387 9.596 1.00 95.12 87 SER A C 1
ATOM 691 O O . SER A 1 87 ? -10.023 -14.585 9.089 1.00 95.12 87 SER A O 1
ATOM 693 N N . LEU A 1 88 ? -8.477 -16.175 8.837 1.00 96.81 88 LEU A N 1
ATOM 694 C CA . LEU A 1 88 ? -8.455 -16.094 7.365 1.00 96.81 88 LEU A CA 1
ATOM 695 C C . LEU A 1 88 ? -9.846 -16.267 6.733 1.00 96.81 88 LEU A C 1
ATOM 697 O O . LEU A 1 88 ? -10.184 -15.532 5.806 1.00 96.81 88 LEU A O 1
ATOM 701 N N . ASP A 1 89 ? -10.648 -17.194 7.258 1.00 94.69 89 ASP A N 1
ATOM 702 C CA . ASP A 1 89 ? -12.012 -17.435 6.780 1.00 94.69 89 ASP A CA 1
ATOM 703 C C . ASP A 1 89 ? -12.918 -16.233 7.075 1.00 94.69 89 ASP A C 1
ATOM 705 O O . ASP A 1 89 ? -13.671 -15.798 6.206 1.00 94.69 89 ASP A O 1
ATOM 709 N N . GLU A 1 90 ? -12.789 -15.629 8.261 1.00 93.12 90 GLU A N 1
ATOM 710 C CA . GLU A 1 90 ? -13.511 -14.403 8.614 1.00 93.12 90 GLU A CA 1
ATOM 711 C C . GLU A 1 90 ? -13.066 -13.209 7.758 1.00 93.12 90 GLU A C 1
ATOM 713 O O . GLU A 1 90 ? -13.901 -12.382 7.407 1.00 93.12 90 GLU A O 1
ATOM 718 N N . GLN A 1 91 ? -11.789 -13.118 7.367 1.00 96.31 91 GLN A N 1
ATOM 719 C CA . GLN A 1 91 ? -11.311 -12.067 6.456 1.00 96.31 91 GLN A CA 1
ATOM 720 C C . GLN A 1 91 ? -11.977 -12.181 5.085 1.00 96.31 91 GLN A C 1
ATOM 722 O O . GLN A 1 91 ? -12.462 -11.184 4.552 1.00 96.31 91 GLN A O 1
ATOM 727 N N . LEU A 1 92 ? -12.017 -13.389 4.513 1.00 95.38 92 LEU A N 1
ATOM 728 C CA . LEU A 1 92 ? -12.665 -13.632 3.224 1.00 95.38 92 LEU A CA 1
ATOM 729 C C . LEU A 1 92 ? -14.174 -13.379 3.305 1.00 95.38 92 LEU A C 1
ATOM 731 O O . LEU A 1 92 ? -14.712 -12.669 2.455 1.00 95.38 92 LEU A O 1
ATOM 735 N N . ALA A 1 93 ? -14.827 -13.878 4.358 1.00 91.88 93 ALA A N 1
ATOM 736 C CA . ALA A 1 93 ? -16.248 -13.657 4.597 1.00 91.88 93 ALA A CA 1
ATOM 737 C C . ALA A 1 93 ? -16.573 -12.170 4.794 1.00 91.88 93 ALA A C 1
ATOM 739 O O . ALA A 1 93 ? -17.570 -11.694 4.263 1.00 91.88 93 ALA A O 1
ATOM 740 N N . LEU A 1 94 ? -15.728 -11.417 5.508 1.00 91.06 94 LEU A N 1
ATOM 741 C CA . LEU A 1 94 ? -15.895 -9.977 5.688 1.00 91.06 94 LEU A CA 1
ATOM 742 C C . LEU A 1 94 ? -15.782 -9.242 4.352 1.00 91.06 94 LEU A C 1
ATOM 744 O O . LEU A 1 94 ? -16.650 -8.432 4.048 1.00 91.06 94 LEU A O 1
ATOM 748 N N . ILE A 1 95 ? -14.743 -9.531 3.559 1.00 94.25 95 ILE A N 1
ATOM 749 C CA . ILE A 1 95 ? -14.514 -8.923 2.237 1.00 94.25 95 ILE A CA 1
ATOM 750 C C . ILE A 1 95 ? -15.721 -9.138 1.318 1.00 94.25 95 ILE A C 1
ATOM 752 O O . ILE A 1 95 ? -16.127 -8.205 0.625 1.00 94.25 95 ILE A O 1
ATOM 756 N N . GLU A 1 96 ? -16.295 -10.341 1.326 1.00 93.44 96 GLU A N 1
ATOM 757 C CA . GLU A 1 96 ? -17.495 -10.678 0.557 1.00 93.44 96 GLU A CA 1
ATOM 758 C C . GLU A 1 96 ? -18.749 -9.997 1.121 1.00 93.44 96 GLU A C 1
ATOM 760 O O . GLU A 1 96 ? -19.478 -9.341 0.382 1.00 93.44 96 GLU A O 1
ATOM 765 N N . TYR A 1 97 ? -18.969 -10.074 2.435 1.00 91.50 97 TYR A N 1
ATOM 766 C CA . TYR A 1 97 ? -20.131 -9.489 3.108 1.00 91.50 97 TYR A CA 1
ATOM 767 C C . TYR A 1 97 ? -20.221 -7.971 2.924 1.00 91.50 97 TYR A C 1
ATOM 769 O O . TYR A 1 97 ? -21.311 -7.422 2.761 1.00 91.50 97 TYR A O 1
ATOM 777 N N . ILE A 1 98 ? -19.079 -7.275 2.954 1.00 89.88 98 ILE A N 1
ATOM 778 C CA . ILE A 1 98 ? -19.037 -5.824 2.753 1.00 89.88 98 ILE A CA 1
ATOM 779 C C . ILE A 1 98 ? -18.964 -5.416 1.278 1.00 89.88 98 ILE A C 1
ATOM 781 O O . ILE A 1 98 ? -18.912 -4.211 1.002 1.00 89.88 98 ILE A O 1
ATOM 785 N N . ASP A 1 99 ? -18.942 -6.387 0.364 1.00 93.19 99 ASP A N 1
ATOM 786 C CA . ASP A 1 99 ? -18.739 -6.195 -1.070 1.00 93.19 99 ASP A CA 1
ATOM 787 C C . ASP A 1 99 ? -17.558 -5.252 -1.350 1.00 93.19 99 ASP A C 1
ATOM 789 O O . ASP A 1 99 ? -17.682 -4.234 -2.029 1.00 93.19 99 ASP A O 1
ATOM 793 N N . LEU A 1 100 ? -16.412 -5.509 -0.704 1.00 96.12 100 LEU A N 1
ATOM 794 C CA . LEU A 1 100 ? -15.239 -4.645 -0.847 1.00 96.12 100 LEU A CA 1
ATOM 795 C C . LEU A 1 100 ? -14.790 -4.671 -2.320 1.00 96.12 100 LEU A C 1
ATOM 797 O O . LEU A 1 100 ? -14.516 -5.766 -2.830 1.00 96.12 100 LEU A O 1
ATOM 801 N N . PRO A 1 101 ? -14.646 -3.514 -3.001 1.00 97.50 101 PRO A N 1
ATOM 802 C CA . PRO A 1 101 ? -14.292 -3.464 -4.416 1.00 97.50 101 PRO A CA 1
ATOM 803 C C . PRO A 1 101 ? -12.798 -3.758 -4.597 1.00 97.50 101 PRO A C 1
ATOM 805 O O . PRO A 1 101 ? -11.986 -2.884 -4.870 1.00 97.50 101 PRO A O 1
ATOM 808 N N . VAL A 1 102 ? -12.403 -5.010 -4.386 1.00 98.00 102 VAL A N 1
ATOM 809 C CA . VAL A 1 102 ? -11.016 -5.465 -4.508 1.00 98.00 102 VAL A CA 1
ATOM 810 C C . VAL A 1 102 ? -10.708 -5.855 -5.947 1.00 98.00 102 VAL A C 1
ATOM 812 O O . VAL A 1 102 ? -11.488 -6.541 -6.605 1.00 98.00 102 VAL A O 1
ATOM 815 N N . SER A 1 103 ? -9.525 -5.483 -6.416 1.00 98.62 103 SER A N 1
ATOM 816 C CA . SER A 1 103 ? -8.976 -5.922 -7.698 1.00 98.62 103 SER A CA 1
ATOM 817 C C . SER A 1 103 ? -8.154 -7.197 -7.548 1.00 98.62 103 SER A C 1
ATOM 819 O O . SER A 1 103 ? -8.106 -8.011 -8.465 1.00 98.62 103 SER A O 1
ATOM 821 N N . THR A 1 104 ? -7.519 -7.417 -6.394 1.00 98.56 104 THR A N 1
ATOM 822 C CA . THR A 1 104 ? -6.789 -8.665 -6.126 1.00 98.56 104 THR A CA 1
ATOM 823 C C . THR A 1 104 ? -6.918 -9.093 -4.668 1.00 98.56 104 THR A C 1
ATOM 825 O O . THR A 1 104 ? -7.037 -8.250 -3.777 1.00 98.56 104 THR A O 1
ATOM 828 N N . LEU A 1 105 ? -6.876 -10.407 -4.442 1.00 98.38 105 LEU A N 1
ATOM 829 C CA . LEU A 1 105 ? -6.787 -11.022 -3.119 1.00 98.38 105 LEU A CA 1
ATOM 830 C C . LEU A 1 105 ? -5.599 -11.978 -3.091 1.00 98.38 105 LEU A C 1
ATOM 832 O O . LEU A 1 105 ? -5.531 -12.899 -3.909 1.00 98.38 105 LEU A O 1
ATOM 836 N N . THR A 1 106 ? -4.705 -11.791 -2.125 1.00 98.31 106 THR A N 1
ATOM 837 C CA . THR A 1 106 ? -3.504 -12.619 -1.964 1.00 98.31 106 THR A CA 1
ATOM 838 C C . THR A 1 106 ? -3.421 -13.157 -0.544 1.00 98.31 106 THR A C 1
ATOM 840 O O . THR A 1 106 ? -3.362 -12.390 0.416 1.00 98.31 106 THR A O 1
ATOM 843 N N . TYR A 1 107 ? -3.351 -14.478 -0.398 1.00 97.69 107 TYR A N 1
ATOM 844 C CA . TYR A 1 107 ? -2.959 -15.099 0.856 1.00 97.69 107 TYR A CA 1
ATOM 845 C C . TYR A 1 107 ? -1.480 -14.829 1.122 1.00 97.69 107 TYR A C 1
ATOM 847 O O . TYR A 1 107 ? -0.602 -15.182 0.336 1.00 97.69 107 TYR A O 1
ATOM 855 N N . SER A 1 108 ? -1.185 -14.238 2.275 1.00 96.62 108 SER A N 1
ATOM 856 C CA . SER A 1 108 ? 0.183 -13.888 2.653 1.00 96.62 108 SER A CA 1
ATOM 857 C C . SER A 1 108 ? 1.097 -15.083 2.948 1.00 96.62 108 SER A C 1
ATOM 859 O O . SER A 1 108 ? 2.254 -14.851 3.287 1.00 96.62 108 SER A O 1
ATOM 861 N N . GLY A 1 109 ? 0.625 -16.335 2.939 1.00 95.44 109 GLY A N 1
ATOM 862 C CA . GLY A 1 109 ? 1.384 -17.481 3.469 1.00 95.44 109 GLY A CA 1
ATOM 863 C C . GLY A 1 109 ? 1.485 -17.484 5.007 1.00 95.44 109 GLY A C 1
ATOM 864 O O . GLY A 1 109 ? 2.361 -18.125 5.594 1.00 95.44 109 GLY A O 1
ATOM 865 N N . GLY A 1 110 ? 0.648 -16.693 5.683 1.00 95.19 110 GLY A N 1
ATOM 866 C CA . GLY A 1 110 ? 0.620 -16.549 7.139 1.00 95.19 110 GLY A CA 1
ATOM 867 C C . GLY A 1 110 ? -0.800 -16.357 7.659 1.00 95.19 110 GLY A C 1
ATOM 868 O O . GLY A 1 110 ? -1.616 -17.263 7.545 1.00 95.19 110 GLY A O 1
ATOM 869 N N . LYS A 1 111 ? -1.085 -15.186 8.239 1.00 94.06 111 LYS A N 1
ATOM 870 C CA . LYS A 1 111 ? -2.370 -14.873 8.888 1.00 94.06 111 LYS A CA 1
ATOM 871 C C . LYS A 1 111 ? -3.199 -13.784 8.195 1.00 94.06 111 LYS A C 1
ATOM 873 O O . LYS A 1 111 ? -4.238 -13.408 8.713 1.00 94.06 111 LYS A O 1
ATOM 878 N N . SER A 1 112 ? -2.721 -13.236 7.079 1.00 95.88 112 SER A N 1
ATOM 879 C CA . SER A 1 112 ? -3.342 -12.079 6.416 1.00 95.88 112 SER A CA 1
ATOM 880 C C . SER A 1 112 ? -3.748 -12.401 4.978 1.00 95.88 112 SER A C 1
ATOM 882 O O . SER A 1 112 ? -2.991 -13.073 4.259 1.00 95.88 112 SER A O 1
ATOM 884 N N . ILE A 1 113 ? -4.913 -11.902 4.573 1.00 98.25 113 ILE A N 1
ATOM 885 C CA . ILE A 1 113 ? -5.328 -11.706 3.188 1.00 98.25 113 ILE A CA 1
ATOM 886 C C . ILE A 1 113 ? -5.037 -10.256 2.809 1.00 98.25 113 ILE A C 1
ATOM 888 O O . ILE A 1 113 ? -5.573 -9.320 3.395 1.00 98.25 113 ILE A O 1
ATOM 892 N N . HIS A 1 114 ? -4.201 -10.079 1.793 1.00 98.19 114 HIS A N 1
ATOM 893 C CA . HIS A 1 114 ? -3.902 -8.774 1.227 1.00 98.19 114 HIS A CA 1
ATOM 894 C C . HIS A 1 114 ? -4.951 -8.468 0.164 1.00 98.19 114 HIS A C 1
ATOM 896 O O . HIS A 1 114 ? -4.941 -9.072 -0.912 1.00 98.19 114 HIS A O 1
ATOM 902 N N . ALA A 1 115 ? -5.849 -7.540 0.477 1.00 98.44 115 ALA A N 1
ATOM 903 C CA . ALA A 1 115 ? -6.839 -7.023 -0.449 1.00 98.44 115 ALA A CA 1
ATOM 904 C C . ALA A 1 115 ? -6.317 -5.737 -1.091 1.00 98.44 115 ALA A C 1
ATOM 906 O O . ALA A 1 115 ? -6.111 -4.739 -0.400 1.00 98.44 115 ALA A O 1
ATOM 907 N N . LEU A 1 116 ? -6.092 -5.754 -2.407 1.00 98.75 116 LEU A N 1
ATOM 908 C CA . LEU A 1 116 ? -5.718 -4.546 -3.145 1.00 98.75 116 LEU A CA 1
ATOM 909 C C . LEU A 1 116 ? -6.921 -4.010 -3.905 1.00 98.75 116 LEU A C 1
ATOM 911 O O . LEU A 1 116 ? -7.500 -4.727 -4.721 1.00 98.75 116 LEU A O 1
ATOM 915 N N . ILE A 1 117 ? -7.239 -2.742 -3.676 1.00 98.69 117 ILE A N 1
ATOM 916 C CA . ILE A 1 117 ? -8.124 -1.937 -4.519 1.00 98.69 117 ILE A CA 1
ATOM 917 C C . ILE A 1 117 ? -7.211 -1.206 -5.500 1.00 98.69 117 ILE A C 1
ATOM 919 O O . ILE A 1 117 ? -6.352 -0.440 -5.062 1.00 98.69 117 ILE A O 1
ATOM 923 N N . VAL A 1 118 ? -7.340 -1.479 -6.800 1.00 98.75 118 VAL A N 1
ATOM 924 C CA . VAL A 1 118 ? -6.521 -0.830 -7.833 1.00 98.75 118 VAL A CA 1
ATOM 925 C C . VAL A 1 118 ? -7.416 0.043 -8.697 1.00 98.75 118 VAL A C 1
ATOM 927 O O . VAL A 1 118 ? -8.301 -0.471 -9.376 1.00 98.75 118 VAL A O 1
ATOM 930 N N . MET A 1 119 ? -7.174 1.348 -8.677 1.00 98.44 119 MET A N 1
ATOM 931 C CA . MET A 1 119 ? -7.889 2.334 -9.476 1.00 98.44 119 MET A CA 1
ATOM 932 C C . MET A 1 119 ? -7.578 2.147 -10.964 1.00 98.44 119 MET A C 1
ATOM 934 O O . MET A 1 119 ? -6.442 1.834 -11.337 1.00 98.44 119 MET A O 1
ATOM 938 N N . ASP A 1 120 ? -8.581 2.317 -11.821 1.00 97.88 120 ASP A N 1
ATOM 939 C CA . ASP A 1 120 ? -8.419 2.255 -13.279 1.00 97.88 120 ASP A CA 1
ATOM 940 C C . ASP A 1 120 ? -7.684 3.470 -13.864 1.00 97.88 120 ASP A C 1
ATOM 942 O O . ASP A 1 120 ? -7.074 3.357 -14.929 1.00 97.88 120 ASP A O 1
ATOM 946 N N . GLU A 1 121 ? -7.638 4.570 -13.118 1.00 96.94 121 GLU A N 1
ATOM 947 C CA . GLU A 1 121 ? -6.895 5.788 -13.420 1.00 96.94 121 GLU A CA 1
ATOM 948 C C . GLU A 1 121 ? -5.871 6.150 -12.333 1.00 96.94 121 GLU A C 1
ATOM 950 O O . GLU A 1 121 ? -5.887 5.632 -11.214 1.00 96.94 121 GLU A O 1
ATOM 955 N N . ASP A 1 122 ? -4.942 7.040 -12.684 1.00 97.25 122 ASP A N 1
ATOM 956 C CA . ASP A 1 122 ? -4.040 7.649 -11.711 1.00 97.25 122 ASP A CA 1
ATOM 957 C C . ASP A 1 122 ? -4.715 8.781 -10.964 1.00 97.25 122 ASP A C 1
ATOM 959 O O . ASP A 1 122 ? -5.244 9.711 -11.569 1.00 97.25 122 ASP A O 1
ATOM 963 N N . LEU A 1 123 ? -4.620 8.736 -9.639 1.00 93.31 123 LEU A N 1
ATOM 964 C CA . LEU A 1 123 ? -5.089 9.817 -8.797 1.00 93.31 123 LEU A CA 1
ATOM 965 C C . LEU A 1 123 ? -3.959 10.798 -8.500 1.00 93.31 123 LEU A C 1
ATOM 967 O O . LEU A 1 123 ? -2.795 10.430 -8.317 1.00 93.31 123 LEU A O 1
ATOM 971 N N . GLU A 1 124 ? -4.327 12.063 -8.330 1.00 87.94 124 GLU A N 1
ATOM 972 C CA . GLU A 1 124 ? -3.463 12.990 -7.617 1.00 87.94 124 GLU A CA 1
ATOM 973 C C . GLU A 1 124 ? -3.277 12.526 -6.171 1.00 87.94 124 GLU A C 1
ATOM 975 O O . GLU A 1 124 ? -4.201 12.010 -5.534 1.00 87.94 124 GLU A O 1
ATOM 980 N N . ARG A 1 125 ? -2.099 12.794 -5.600 1.00 85.06 125 ARG A N 1
ATOM 981 C CA . ARG A 1 125 ? -1.763 12.380 -4.232 1.00 85.06 125 ARG A CA 1
ATOM 982 C C . ARG A 1 125 ? -2.829 12.766 -3.200 1.00 85.06 125 ARG A C 1
ATOM 984 O O . ARG A 1 125 ? -3.176 11.956 -2.345 1.00 85.06 125 ARG A O 1
ATOM 991 N N . LYS A 1 126 ? -3.364 13.989 -3.276 1.00 81.88 126 LYS A N 1
ATOM 992 C CA . LYS A 1 126 ? -4.394 14.466 -2.337 1.00 81.88 126 LYS A CA 1
ATOM 993 C C . LYS A 1 126 ? -5.691 13.660 -2.443 1.00 81.88 126 LYS A C 1
ATOM 995 O O . LYS A 1 126 ? -6.269 13.320 -1.413 1.00 81.88 126 LYS A O 1
ATOM 1000 N N . ALA A 1 127 ? -6.122 13.344 -3.665 1.00 85.38 127 ALA A N 1
ATOM 1001 C CA . ALA A 1 127 ? -7.311 12.536 -3.917 1.00 85.38 127 ALA A CA 1
ATOM 1002 C C . ALA A 1 127 ? -7.103 11.086 -3.458 1.00 85.38 127 ALA A C 1
ATOM 1004 O O . ALA A 1 127 ? -7.960 10.533 -2.772 1.00 85.38 127 ALA A O 1
ATOM 1005 N N . TYR A 1 128 ? -5.933 10.504 -3.739 1.00 91.25 128 TYR A N 1
ATOM 1006 C CA . TYR A 1 128 ? -5.544 9.190 -3.225 1.00 91.25 128 TYR A CA 1
ATOM 1007 C C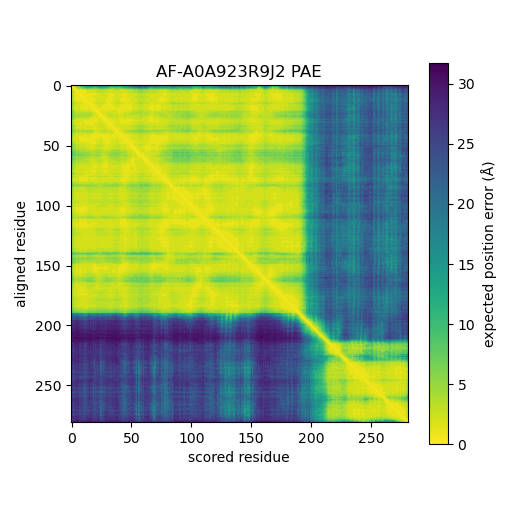 . TYR A 1 128 ? -5.604 9.136 -1.694 1.00 91.25 128 TYR A C 1
ATOM 1009 O O . TYR A 1 128 ? -6.266 8.265 -1.130 1.00 91.25 128 TYR A O 1
ATOM 1017 N N . ASP A 1 129 ? -4.977 10.098 -1.008 1.00 84.44 129 ASP A N 1
ATOM 1018 C CA . ASP A 1 129 ? -4.976 10.149 0.456 1.00 84.44 129 ASP A CA 1
ATOM 1019 C C . ASP A 1 129 ? -6.410 10.288 1.014 1.00 84.44 129 ASP A C 1
ATOM 1021 O O . ASP A 1 129 ? -6.724 9.707 2.056 1.00 84.44 129 ASP A O 1
ATOM 1025 N N . ALA A 1 130 ? -7.296 11.019 0.323 1.00 83.56 130 ALA A N 1
ATOM 1026 C CA . ALA A 1 130 ? -8.712 11.134 0.682 1.00 83.56 130 ALA A CA 1
ATOM 1027 C C . ALA A 1 130 ? -9.469 9.808 0.517 1.00 83.56 130 ALA A C 1
ATOM 1029 O O . ALA A 1 130 ? -10.206 9.409 1.421 1.00 83.56 130 ALA A O 1
ATOM 1030 N N . PHE A 1 131 ? -9.251 9.077 -0.581 1.00 93.00 131 PHE A N 1
ATOM 1031 C CA . PHE A 1 131 ? -9.814 7.736 -0.751 1.00 93.00 131 PHE A CA 1
ATOM 1032 C C . PHE A 1 131 ? -9.322 6.775 0.328 1.00 93.00 131 PHE A C 1
ATOM 1034 O O . PHE A 1 131 ? -10.141 6.099 0.946 1.00 93.00 131 PHE A O 1
ATOM 1041 N N . VAL A 1 132 ? -8.019 6.759 0.629 1.00 91.44 132 VAL A N 1
ATOM 1042 C CA . VAL A 1 132 ? -7.460 5.928 1.707 1.00 91.44 132 VAL A CA 1
ATOM 1043 C C . VAL A 1 132 ? -8.144 6.240 3.040 1.00 91.44 132 VAL A C 1
ATOM 1045 O O . VAL A 1 132 ? -8.599 5.320 3.718 1.00 91.44 132 VAL A O 1
ATOM 1048 N N . ARG A 1 133 ? -8.284 7.521 3.412 1.00 87.81 133 ARG A N 1
ATOM 1049 C CA . ARG A 1 133 ? -8.985 7.915 4.649 1.00 87.81 133 ARG A CA 1
ATOM 1050 C C . ARG A 1 133 ? -10.436 7.448 4.667 1.00 87.81 133 ARG A C 1
ATOM 1052 O O . ARG A 1 133 ? -10.878 6.894 5.673 1.00 87.81 133 ARG A O 1
ATOM 1059 N N . ARG A 1 134 ? -11.175 7.665 3.579 1.00 91.38 134 ARG A N 1
ATOM 1060 C CA . ARG A 1 134 ? -12.598 7.312 3.477 1.00 91.38 134 ARG A CA 1
ATOM 1061 C C . ARG A 1 134 ? -12.814 5.801 3.503 1.00 91.38 134 ARG A C 1
ATOM 1063 O O . ARG A 1 134 ? -13.663 5.341 4.261 1.00 91.38 134 ARG A O 1
ATOM 1070 N N . ILE A 1 135 ? -12.000 5.031 2.779 1.00 91.94 135 ILE A N 1
ATOM 1071 C CA . ILE A 1 135 ? -12.010 3.561 2.827 1.00 91.94 135 ILE A CA 1
ATOM 1072 C C . ILE A 1 135 ? -11.733 3.086 4.251 1.00 91.94 135 ILE A C 1
ATOM 1074 O O . ILE A 1 135 ? -12.517 2.326 4.807 1.00 91.94 135 ILE A O 1
ATOM 1078 N N . TYR A 1 136 ? -10.663 3.565 4.884 1.00 87.88 136 TYR A N 1
ATOM 1079 C CA . TYR A 1 136 ? -10.304 3.114 6.230 1.00 87.88 136 TYR A CA 1
ATOM 1080 C C . TYR A 1 136 ? -11.362 3.505 7.269 1.00 87.88 136 TYR A C 1
ATOM 1082 O O . TYR A 1 136 ? -11.638 2.731 8.181 1.00 87.88 136 TYR A O 1
ATOM 1090 N N . ARG A 1 137 ? -12.020 4.659 7.104 1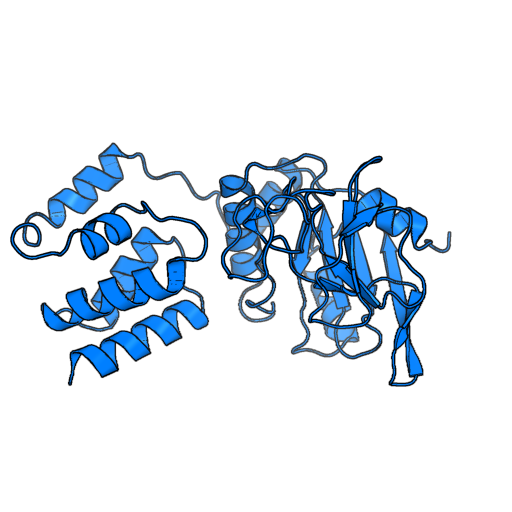.00 83.56 137 ARG A N 1
ATOM 1091 C CA . ARG A 1 137 ? -13.177 5.050 7.920 1.00 83.56 137 ARG A CA 1
ATOM 1092 C C . ARG A 1 137 ? -14.358 4.098 7.726 1.00 83.56 137 ARG A C 1
ATOM 1094 O O . ARG A 1 137 ? -14.968 3.711 8.715 1.00 83.56 137 ARG A O 1
ATOM 1101 N N . ALA A 1 138 ? -14.660 3.717 6.484 1.00 83.56 138 ALA A N 1
ATOM 1102 C CA . ALA A 1 138 ? -15.732 2.771 6.171 1.00 83.56 138 ALA A CA 1
ATOM 1103 C C . ALA A 1 138 ? -15.461 1.365 6.740 1.00 83.56 138 ALA A C 1
ATOM 1105 O O . ALA A 1 138 ? -16.398 0.665 7.113 1.00 83.56 138 ALA A O 1
ATOM 1106 N N . LEU A 1 139 ? -14.186 0.965 6.817 1.00 84.19 139 LEU A N 1
ATOM 1107 C CA . LEU A 1 139 ? -13.747 -0.327 7.358 1.00 84.19 139 LEU A CA 1
ATOM 1108 C C . LEU A 1 139 ? -13.604 -0.342 8.890 1.00 84.19 139 LEU A C 1
ATOM 1110 O O . LEU A 1 139 ? -13.642 -1.406 9.506 1.00 84.19 139 LEU A O 1
ATOM 1114 N N . GLY A 1 140 ? -13.443 0.822 9.519 1.00 80.31 140 GLY A N 1
ATOM 1115 C CA . GLY A 1 140 ? -13.405 0.958 10.972 1.00 80.31 140 GLY A CA 1
ATOM 1116 C C . GLY A 1 140 ? -12.188 0.292 11.621 1.00 80.31 140 GLY A C 1
ATOM 1117 O O . GLY A 1 140 ? -11.058 0.431 11.161 1.00 80.31 140 GLY A O 1
ATOM 1118 N N . ASN A 1 141 ? -12.405 -0.404 12.740 1.00 75.69 141 ASN A N 1
ATOM 1119 C CA . ASN A 1 141 ? -11.319 -0.950 13.564 1.00 75.69 141 ASN A CA 1
ATOM 1120 C C . ASN A 1 141 ? -10.728 -2.266 13.038 1.00 75.69 141 ASN A C 1
ATOM 1122 O O . ASN A 1 141 ? -9.681 -2.690 13.538 1.00 75.69 141 ASN A O 1
ATOM 1126 N N . GLU A 1 142 ? -11.371 -2.904 12.060 1.00 75.31 142 GLU A N 1
ATOM 1127 C CA . GLU A 1 142 ? -10.932 -4.197 11.528 1.00 75.31 142 GLU A CA 1
ATOM 1128 C C . GLU A 1 142 ? -9.719 -4.064 10.603 1.00 75.31 142 GLU A C 1
ATOM 1130 O O . GLU A 1 142 ? -8.870 -4.953 10.569 1.00 75.31 142 GLU A O 1
ATOM 1135 N N . VAL A 1 143 ? -9.591 -2.937 9.894 1.00 83.19 143 VAL A N 1
ATOM 1136 C CA . VAL A 1 143 ? -8.461 -2.701 8.988 1.00 83.19 143 VAL A CA 1
ATOM 1137 C C . VAL A 1 143 ? -7.183 -2.333 9.756 1.00 83.19 143 VAL A C 1
ATOM 1139 O O . VAL A 1 143 ? -7.213 -1.578 10.735 1.00 83.19 143 VAL A O 1
ATOM 1142 N N . ASP A 1 144 ? -6.026 -2.829 9.309 1.00 84.88 144 ASP A N 1
ATOM 1143 C CA . ASP A 1 144 ? -4.730 -2.374 9.830 1.00 84.88 144 ASP A CA 1
ATOM 1144 C C . ASP A 1 144 ? -4.425 -0.940 9.370 1.00 84.88 144 ASP A C 1
ATOM 1146 O O . ASP A 1 144 ? -3.956 -0.695 8.256 1.00 84.88 144 ASP A O 1
ATOM 1150 N N . ALA A 1 145 ? -4.617 0.015 10.284 1.00 76.38 145 ALA A N 1
ATOM 1151 C CA . ALA A 1 145 ? -4.341 1.438 10.093 1.00 76.38 145 ALA A CA 1
ATOM 1152 C C . ALA A 1 145 ? -2.888 1.760 9.682 1.00 76.38 145 ALA A C 1
ATOM 1154 O O . ALA A 1 145 ? -2.605 2.877 9.252 1.00 76.38 145 ALA A O 1
ATOM 1155 N N . SER A 1 146 ? -1.952 0.817 9.792 1.00 76.06 146 SER A N 1
ATOM 1156 C CA . SER A 1 146 ? -0.545 1.013 9.428 1.00 76.06 146 SER A CA 1
ATOM 1157 C C . SER A 1 146 ? -0.285 0.960 7.917 1.00 76.06 146 SER A C 1
ATOM 1159 O O . SER A 1 146 ? 0.798 1.354 7.480 1.00 76.06 146 SER A O 1
ATOM 1161 N N . ASN A 1 147 ? -1.245 0.483 7.118 1.00 84.25 147 ASN A N 1
ATOM 1162 C CA . ASN A 1 147 ? -1.072 0.164 5.695 1.00 84.25 147 ASN A CA 1
ATOM 1163 C C . ASN A 1 147 ? -1.442 1.305 4.722 1.00 84.25 147 ASN A C 1
ATOM 1165 O O . ASN A 1 147 ? -1.541 1.089 3.518 1.00 84.25 147 ASN A O 1
ATOM 1169 N N . LYS A 1 148 ? -1.591 2.537 5.224 1.00 84.75 148 LYS A N 1
ATOM 1170 C CA . LYS A 1 148 ? -2.087 3.699 4.458 1.00 84.75 148 LYS A CA 1
ATOM 1171 C C . LYS A 1 148 ? -1.090 4.316 3.471 1.00 84.75 148 LYS A C 1
ATOM 1173 O O . LYS A 1 148 ? -1.490 5.092 2.609 1.00 84.75 148 LYS A O 1
ATOM 1178 N N . ASN A 1 149 ? 0.207 4.057 3.630 1.00 86.19 149 ASN A N 1
ATOM 1179 C CA . ASN A 1 149 ? 1.229 4.779 2.875 1.00 86.19 149 ASN A CA 1
ATOM 1180 C C . ASN A 1 149 ? 1.371 4.236 1.433 1.00 86.19 149 ASN A C 1
ATOM 1182 O O . ASN A 1 149 ? 1.319 3.023 1.231 1.00 86.19 149 ASN A O 1
ATOM 1186 N N . PRO A 1 150 ? 1.575 5.093 0.418 1.00 92.56 150 PRO A N 1
ATOM 1187 C CA . PRO A 1 150 ? 1.526 4.682 -0.987 1.00 92.56 150 PRO A CA 1
ATOM 1188 C C . PRO A 1 150 ? 2.656 3.727 -1.399 1.00 92.56 150 PRO A C 1
ATOM 1190 O O . PRO A 1 150 ? 2.456 2.924 -2.306 1.00 92.56 150 PRO A O 1
ATOM 1193 N N . SER A 1 151 ? 3.815 3.748 -0.728 1.00 94.94 151 SER A N 1
ATOM 1194 C CA . SER A 1 151 ? 4.928 2.811 -0.982 1.00 94.94 151 SER A CA 1
ATOM 1195 C C . SER A 1 151 ? 4.919 1.565 -0.075 1.00 94.94 151 SER A C 1
ATOM 1197 O O . SER A 1 151 ? 5.967 0.954 0.197 1.00 94.94 151 SER A O 1
ATOM 1199 N N . ARG A 1 152 ? 3.755 1.208 0.491 1.00 96.25 152 ARG A N 1
ATOM 1200 C CA . ARG A 1 152 ? 3.616 0.058 1.397 1.00 96.25 152 ARG A CA 1
ATOM 1201 C C . ARG A 1 152 ? 4.002 -1.236 0.685 1.00 96.25 152 ARG A C 1
ATOM 1203 O O . ARG A 1 152 ? 3.664 -1.440 -0.476 1.00 96.25 152 ARG A O 1
ATOM 1210 N N . LEU A 1 153 ? 4.725 -2.105 1.391 1.00 97.69 153 LEU A N 1
ATOM 1211 C CA . LEU A 1 153 ? 5.038 -3.440 0.893 1.00 97.69 153 LEU A CA 1
ATOM 1212 C C . LEU A 1 153 ? 3.844 -4.374 1.108 1.00 97.69 153 LEU A C 1
ATOM 1214 O O . LEU A 1 153 ? 3.302 -4.431 2.208 1.00 97.69 153 LEU A O 1
ATOM 1218 N N . SER A 1 154 ? 3.496 -5.132 0.07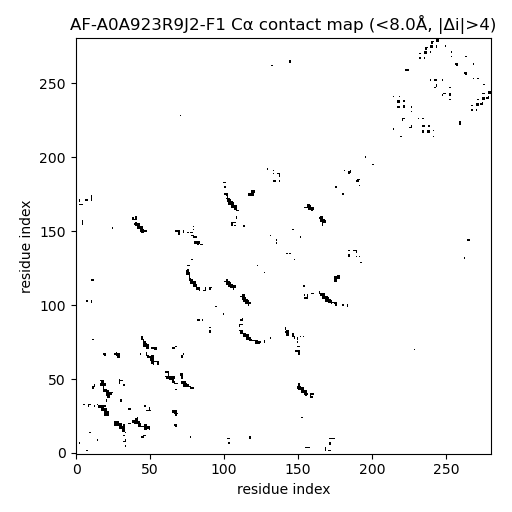5 1.00 97.62 154 SER A N 1
ATOM 1219 C CA . SER A 1 154 ? 2.507 -6.212 0.096 1.00 97.62 154 SER A CA 1
ATOM 1220 C C . SER A 1 154 ? 3.160 -7.525 -0.354 1.00 97.62 154 SER A C 1
ATOM 1222 O O . SER A 1 154 ? 4.253 -7.508 -0.930 1.00 97.62 154 SER A O 1
ATOM 1224 N N . ARG A 1 155 ? 2.540 -8.677 -0.068 1.00 96.69 155 ARG A N 1
ATOM 1225 C CA . ARG A 1 155 ? 3.084 -9.987 -0.462 1.00 96.69 155 ARG A CA 1
ATOM 1226 C C . ARG A 1 155 ? 2.944 -10.222 -1.964 1.00 96.69 155 ARG A C 1
ATOM 1228 O O . ARG A 1 155 ? 1.871 -10.022 -2.526 1.00 96.69 155 ARG A O 1
ATOM 1235 N N . LEU A 1 156 ? 4.021 -10.698 -2.589 1.00 96.69 156 LEU A N 1
ATOM 1236 C CA . LEU A 1 156 ? 4.024 -11.122 -3.988 1.00 96.69 156 LEU A CA 1
ATOM 1237 C C . LEU A 1 156 ? 3.480 -12.560 -4.106 1.00 96.69 156 LEU A C 1
ATOM 1239 O O . LEU A 1 156 ? 4.078 -13.473 -3.530 1.00 96.69 156 LEU A O 1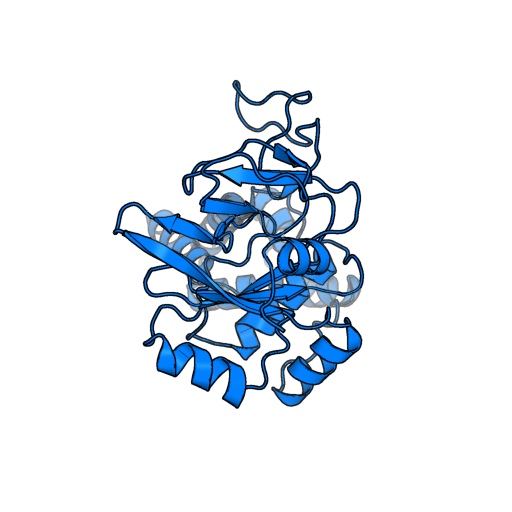
ATOM 1243 N N . PRO A 1 157 ? 2.384 -12.810 -4.841 1.00 95.88 157 PRO A N 1
ATOM 1244 C CA . PRO A 1 157 ? 1.888 -14.170 -5.012 1.00 95.88 157 PRO A CA 1
ATOM 1245 C C . PRO A 1 157 ? 2.934 -15.097 -5.651 1.00 95.88 157 PRO A C 1
ATOM 1247 O O . PRO A 1 157 ? 3.726 -14.675 -6.490 1.00 95.88 157 PRO A O 1
ATOM 1250 N N . GLY A 1 158 ? 2.929 -16.367 -5.258 1.00 93.50 158 GLY A N 1
ATOM 1251 C CA . GLY A 1 158 ? 3.824 -17.420 -5.740 1.00 93.50 158 GLY A CA 1
ATOM 1252 C C . GLY A 1 158 ? 5.151 -17.564 -4.987 1.00 93.50 158 GLY A C 1
ATOM 1253 O O . GLY A 1 158 ? 5.883 -18.514 -5.256 1.00 93.50 158 GLY A O 1
ATOM 1254 N N . ALA A 1 159 ? 5.489 -16.670 -4.051 1.00 93.31 159 ALA A N 1
ATOM 1255 C CA . ALA A 1 159 ? 6.741 -16.786 -3.297 1.00 93.31 159 ALA A CA 1
ATOM 1256 C C . ALA A 1 159 ? 6.629 -17.782 -2.127 1.00 93.31 159 ALA A C 1
ATOM 1258 O O . ALA A 1 159 ? 5.614 -17.818 -1.431 1.00 93.31 159 ALA A O 1
ATOM 1259 N N . LEU A 1 160 ? 7.692 -18.549 -1.875 1.00 92.56 160 LEU A N 1
ATOM 1260 C CA . LEU A 1 160 ? 7.821 -19.416 -0.700 1.00 92.56 160 LEU A CA 1
ATOM 1261 C C . LEU A 1 160 ? 8.372 -18.612 0.483 1.00 92.56 160 LEU A C 1
ATOM 1263 O O . LEU A 1 160 ? 9.365 -17.899 0.343 1.00 92.56 160 LEU A O 1
ATOM 1267 N N . ARG A 1 161 ? 7.744 -18.738 1.651 1.00 90.31 161 ARG A N 1
ATOM 1268 C CA . ARG A 1 161 ? 8.202 -18.113 2.895 1.00 90.31 161 ARG A CA 1
ATOM 1269 C C . ARG A 1 161 ? 9.091 -19.052 3.704 1.00 90.31 161 ARG A C 1
ATOM 1271 O O . ARG A 1 161 ? 8.980 -20.270 3.612 1.00 90.31 161 ARG A O 1
ATOM 1278 N N . ASP A 1 162 ? 9.874 -18.471 4.609 1.00 87.00 162 ASP A N 1
ATOM 1279 C CA . ASP A 1 162 ? 10.748 -19.211 5.533 1.00 87.00 162 ASP A CA 1
ATOM 1280 C C . ASP A 1 162 ? 9.990 -20.176 6.462 1.00 87.00 162 ASP A C 1
ATOM 1282 O O . ASP A 1 162 ? 10.562 -21.139 6.960 1.00 87.00 162 ASP A O 1
ATOM 1286 N N . ASN A 1 163 ? 8.692 -19.943 6.692 1.00 89.50 163 ASN A N 1
ATOM 1287 C CA . ASN A 1 163 ? 7.827 -20.857 7.447 1.00 89.50 163 ASN A CA 1
ATOM 1288 C C . ASN A 1 163 ? 7.349 -22.068 6.620 1.00 89.50 163 ASN A C 1
ATOM 1290 O O . ASN A 1 163 ? 6.536 -22.842 7.114 1.00 89.50 163 ASN A O 1
ATOM 1294 N N . GLY A 1 164 ? 7.806 -22.212 5.372 1.00 91.81 164 GLY A N 1
ATOM 1295 C CA . GLY A 1 164 ? 7.424 -23.288 4.457 1.00 91.81 164 GLY A CA 1
ATOM 1296 C C . GLY A 1 164 ? 6.103 -23.064 3.716 1.00 91.81 164 GLY A C 1
ATOM 1297 O O . GLY A 1 164 ? 5.765 -23.864 2.848 1.00 91.81 164 GLY A O 1
ATOM 1298 N N . ASN A 1 165 ? 5.371 -21.984 4.008 1.00 94.94 165 ASN A N 1
ATOM 1299 C CA . ASN A 1 165 ? 4.107 -21.686 3.337 1.00 94.94 165 ASN A CA 1
ATOM 1300 C C . ASN A 1 165 ? 4.335 -20.885 2.053 1.00 94.94 165 ASN A C 1
ATOM 1302 O O . ASN A 1 165 ? 5.157 -19.965 2.009 1.00 94.94 165 ASN A O 1
ATOM 1306 N N . THR A 1 166 ? 3.539 -21.175 1.031 1.00 95.44 166 THR A N 1
ATOM 1307 C CA . THR A 1 166 ? 3.496 -20.386 -0.203 1.00 95.44 166 THR A CA 1
ATOM 1308 C C . THR A 1 166 ? 2.524 -19.218 -0.052 1.00 95.44 166 THR A C 1
ATOM 1310 O O . THR A 1 166 ? 1.508 -19.309 0.637 1.00 95.44 166 THR A O 1
ATOM 1313 N N . GLN A 1 167 ? 2.862 -18.082 -0.655 1.00 96.12 167 GLN A N 1
ATOM 1314 C CA . GLN A 1 167 ? 1.951 -16.950 -0.806 1.00 96.12 167 GLN A CA 1
ATOM 1315 C C . GLN A 1 167 ? 1.057 -17.227 -2.013 1.00 96.12 167 GLN A C 1
ATOM 1317 O O . GLN A 1 167 ? 1.576 -17.367 -3.116 1.00 96.12 167 GLN A O 1
ATOM 1322 N N . ASP A 1 168 ? -0.258 -17.285 -1.838 1.00 95.62 168 ASP A N 1
ATOM 1323 C CA . ASP A 1 168 ? -1.159 -17.766 -2.889 1.00 95.62 168 ASP A CA 1
ATOM 1324 C C . ASP A 1 168 ? -2.067 -16.664 -3.422 1.00 95.62 168 ASP A C 1
ATOM 1326 O O . ASP A 1 168 ? -2.630 -15.863 -2.677 1.00 95.62 168 ASP A O 1
ATOM 1330 N N . LEU A 1 169 ? -2.224 -16.630 -4.743 1.00 96.56 169 LEU A N 1
ATOM 1331 C CA . LEU A 1 169 ? -3.166 -15.738 -5.403 1.00 96.56 169 LEU A CA 1
ATOM 1332 C C . LEU A 1 169 ? -4.571 -16.334 -5.301 1.00 96.56 169 LEU A C 1
ATOM 1334 O O . LEU A 1 169 ? -4.838 -17.384 -5.883 1.00 96.56 169 LEU A O 1
ATOM 1338 N N . ILE A 1 170 ? -5.465 -15.657 -4.583 1.00 96.62 170 ILE A N 1
ATOM 1339 C CA . ILE A 1 170 ? -6.846 -16.110 -4.378 1.00 96.62 170 ILE A CA 1
ATOM 1340 C C . ILE A 1 170 ? -7.732 -15.637 -5.529 1.00 96.62 170 ILE A C 1
ATOM 1342 O O . ILE A 1 170 ? -8.506 -16.412 -6.082 1.00 96.62 170 ILE A O 1
ATOM 1346 N N . SER A 1 171 ? -7.625 -14.360 -5.903 1.00 96.69 171 SER A N 1
ATOM 1347 C CA . SER A 1 171 ? -8.489 -13.756 -6.920 1.00 96.69 171 SER A CA 1
ATOM 1348 C C . SER A 1 171 ? -7.771 -12.634 -7.656 1.00 96.69 171 SER A C 1
ATOM 1350 O O . SER A 1 171 ? -7.061 -11.839 -7.040 1.00 96.69 171 SER A O 1
ATOM 1352 N N . VAL A 1 172 ? -8.042 -12.522 -8.958 1.00 97.81 172 VAL A N 1
ATOM 1353 C CA . VAL A 1 172 ? -7.739 -11.338 -9.775 1.00 97.81 172 VAL A CA 1
ATOM 1354 C C . VAL A 1 172 ? -9.027 -10.901 -10.462 1.00 97.81 172 VAL A C 1
ATOM 1356 O O . VAL A 1 172 ? -9.709 -11.710 -11.086 1.00 97.81 172 VAL A O 1
ATOM 1359 N N . ARG A 1 173 ? -9.376 -9.630 -10.299 1.00 96.94 173 ARG A N 1
ATOM 1360 C CA . ARG A 1 173 ? -10.578 -8.972 -10.820 1.00 96.94 173 ARG A CA 1
ATOM 1361 C C . ARG A 1 173 ? -10.159 -7.725 -11.603 1.00 96.94 173 ARG A C 1
ATOM 1363 O O . ARG A 1 173 ? -8.971 -7.467 -11.790 1.00 96.94 173 ARG A O 1
ATOM 1370 N N . SER A 1 174 ? -11.132 -6.954 -12.070 1.00 97.31 174 SER A N 1
ATOM 1371 C CA . SER A 1 174 ? -10.875 -5.684 -12.748 1.00 97.31 174 SER A CA 1
ATOM 1372 C C . SER A 1 174 ? -10.378 -4.605 -11.784 1.00 97.31 174 SER A C 1
ATOM 1374 O O . SER A 1 174 ? -10.586 -4.666 -10.567 1.00 97.31 174 SER A O 1
ATOM 1376 N N . ARG A 1 175 ? -9.738 -3.584 -12.356 1.00 98.56 175 ARG A N 1
ATOM 1377 C CA . ARG A 1 175 ? -9.537 -2.303 -11.677 1.00 98.56 175 ARG A CA 1
ATOM 1378 C C . ARG A 1 175 ? -10.884 -1.631 -11.383 1.00 98.56 175 ARG A C 1
ATOM 1380 O O . ARG A 1 175 ? -11.897 -1.971 -11.995 1.00 98.56 175 ARG A O 1
ATOM 1387 N N . VAL A 1 176 ? -10.877 -0.709 -10.431 1.00 98.31 176 VAL A N 1
ATOM 1388 C CA . VAL A 1 176 ? -12.056 -0.024 -9.894 1.00 98.31 176 VAL A CA 1
ATOM 1389 C C . VAL A 1 176 ? -12.042 1.428 -10.345 1.00 98.31 176 VAL A C 1
ATOM 1391 O O . VAL A 1 176 ? -11.020 2.094 -10.225 1.00 98.31 176 VAL A O 1
ATOM 1394 N N . SER A 1 177 ? -13.170 1.937 -10.830 1.00 98.06 177 SER A N 1
ATOM 1395 C CA . SER A 1 177 ? -13.282 3.357 -11.163 1.00 98.06 177 SER A CA 1
ATOM 1396 C C . SER A 1 177 ? -13.454 4.216 -9.917 1.00 98.06 177 SER A C 1
ATOM 1398 O O . SER A 1 177 ? -14.047 3.776 -8.927 1.00 98.06 177 SER A O 1
ATOM 1400 N N . ALA A 1 178 ? -13.001 5.472 -9.969 1.00 95.19 178 ALA A N 1
ATOM 1401 C CA . ALA A 1 178 ? -13.228 6.428 -8.882 1.00 95.19 178 ALA A CA 1
ATOM 1402 C C . ALA A 1 178 ? -14.715 6.562 -8.535 1.00 95.19 178 ALA A C 1
ATOM 1404 O O . ALA A 1 178 ? -15.082 6.523 -7.362 1.00 95.19 178 ALA A O 1
ATOM 1405 N N . HIS A 1 179 ? -15.574 6.599 -9.556 1.00 95.44 179 HIS A N 1
ATOM 1406 C CA . HIS A 1 179 ? -17.022 6.624 -9.380 1.00 95.44 179 HIS A CA 1
ATOM 1407 C C . HIS A 1 179 ? -17.566 5.368 -8.680 1.00 95.44 179 HIS A C 1
ATOM 1409 O O . HIS A 1 179 ? -18.372 5.482 -7.761 1.00 95.44 179 HIS A O 1
ATOM 1415 N N . GLY A 1 180 ? -17.121 4.172 -9.081 1.00 95.94 180 GLY A N 1
ATOM 1416 C CA . GLY A 1 180 ? -17.570 2.923 -8.459 1.00 95.94 180 GLY A CA 1
ATOM 1417 C C . GLY A 1 180 ? -17.130 2.811 -6.998 1.00 95.94 180 GLY A C 1
ATOM 1418 O O . GLY A 1 180 ? -17.906 2.392 -6.139 1.00 95.94 180 GLY A O 1
ATOM 1419 N N . LEU A 1 181 ? -15.903 3.245 -6.697 1.00 96.31 181 LEU A N 1
ATOM 1420 C CA . LEU A 1 181 ? -15.405 3.298 -5.326 1.00 96.31 181 LEU A CA 1
ATOM 1421 C C . LEU A 1 181 ? -16.162 4.333 -4.481 1.00 96.31 181 LEU A C 1
ATOM 1423 O O . LEU A 1 181 ? -16.483 4.061 -3.324 1.00 96.31 181 LEU A O 1
ATOM 1427 N N . ASP A 1 182 ? -16.482 5.495 -5.052 1.00 94.75 182 ASP A N 1
ATOM 1428 C CA . ASP A 1 182 ? -17.305 6.509 -4.394 1.00 94.75 182 ASP A CA 1
ATOM 1429 C C . ASP A 1 182 ? -18.705 5.997 -4.072 1.00 94.75 182 ASP A C 1
ATOM 1431 O O . ASP A 1 182 ? -19.151 6.139 -2.936 1.00 94.75 182 ASP A O 1
ATOM 1435 N N . GLN A 1 183 ? -19.361 5.329 -5.018 1.00 95.06 183 GLN A N 1
ATOM 1436 C CA . GLN A 1 183 ? -20.676 4.735 -4.794 1.00 95.06 183 GLN A CA 1
ATOM 1437 C C . GLN A 1 183 ? -20.643 3.706 -3.652 1.00 95.06 183 GLN A C 1
ATOM 1439 O O . GLN A 1 183 ? -21.532 3.685 -2.798 1.00 95.06 183 GLN A O 1
ATOM 1444 N N . TRP A 1 184 ? -19.595 2.877 -3.591 1.00 95.75 184 TRP A N 1
ATOM 1445 C CA . TRP A 1 184 ? -19.401 1.942 -2.480 1.00 95.75 184 TRP A CA 1
ATOM 1446 C C . TRP A 1 184 ? -19.245 2.666 -1.131 1.00 95.75 184 TRP A C 1
ATOM 1448 O O . TRP A 1 184 ? -19.828 2.242 -0.132 1.00 95.75 184 TRP A O 1
ATOM 1458 N N . LEU A 1 185 ? -18.507 3.781 -1.093 1.00 93.19 185 LEU A N 1
ATOM 1459 C CA . LEU A 1 185 ? -18.336 4.607 0.110 1.00 93.19 185 LEU A CA 1
ATOM 1460 C C . LEU A 1 185 ? -19.642 5.295 0.540 1.00 93.19 185 LEU A C 1
ATOM 1462 O O . LEU A 1 185 ? -19.977 5.292 1.727 1.00 93.19 185 LEU A O 1
ATOM 1466 N N . GLU A 1 186 ? -20.402 5.846 -0.405 1.00 90.25 186 GLU A N 1
ATOM 1467 C CA . GLU A 1 186 ? -21.689 6.506 -0.155 1.00 90.25 186 GLU A CA 1
ATOM 1468 C C . GLU A 1 186 ? -22.724 5.542 0.425 1.00 90.25 186 GLU A C 1
ATOM 1470 O O . GLU A 1 186 ? -23.375 5.864 1.421 1.00 90.25 186 GLU A O 1
ATOM 1475 N N . ASN A 1 187 ? -22.800 4.319 -0.109 1.00 88.88 187 ASN A N 1
ATOM 1476 C CA . ASN A 1 187 ? -23.660 3.254 0.417 1.00 88.88 187 ASN A CA 1
ATOM 1477 C C . ASN A 1 187 ? -23.327 2.877 1.873 1.00 88.88 187 ASN A C 1
ATOM 1479 O O . ASN A 1 187 ? -24.145 2.272 2.567 1.00 88.88 187 ASN A O 1
ATOM 1483 N N . ARG A 1 188 ? -22.137 3.251 2.357 1.00 87.69 188 ARG A N 1
ATOM 1484 C CA . ARG A 1 188 ? -21.674 3.061 3.741 1.00 87.69 188 ARG A CA 1
ATOM 1485 C C . ARG A 1 188 ? -21.764 4.326 4.591 1.00 87.69 188 ARG A C 1
ATOM 1487 O O . ARG A 1 188 ? -21.239 4.353 5.701 1.00 87.69 188 ARG A O 1
ATOM 1494 N N . GLY A 1 189 ? -22.412 5.373 4.085 1.00 82.44 189 GLY A N 1
ATOM 1495 C CA . GLY A 1 189 ? -22.545 6.654 4.775 1.00 82.44 189 GLY A CA 1
ATOM 1496 C C . GLY A 1 189 ? -21.242 7.454 4.844 1.00 82.44 189 GLY A C 1
ATOM 1497 O O . GLY A 1 189 ? -21.119 8.341 5.687 1.00 82.44 189 GLY A O 1
ATOM 1498 N N . VAL A 1 190 ? -20.257 7.156 3.986 1.00 83.44 190 VAL A N 1
ATOM 1499 C CA . VAL A 1 190 ? -18.994 7.902 3.904 1.00 83.44 190 VAL A CA 1
ATOM 1500 C C . VAL A 1 190 ? -19.020 8.826 2.689 1.00 83.44 190 VAL A C 1
ATOM 1502 O O . VAL A 1 190 ? -18.617 8.466 1.582 1.00 83.44 190 VAL A O 1
ATOM 1505 N N . SER A 1 191 ? -19.476 10.055 2.915 1.00 74.69 191 SER A N 1
ATOM 1506 C CA . SER A 1 191 ? -19.509 11.108 1.897 1.00 74.69 191 SER A CA 1
ATOM 1507 C C . SER A 1 191 ? -18.108 11.506 1.416 1.00 74.69 191 SER A C 1
ATOM 1509 O O . SER A 1 191 ? -17.099 11.246 2.084 1.00 74.69 191 SER A O 1
ATOM 1511 N N . GLN A 1 192 ? -18.044 12.153 0.249 1.00 67.81 192 GLN A N 1
ATOM 1512 C CA . GLN A 1 192 ? -16.828 12.819 -0.207 1.00 67.81 192 GLN A CA 1
ATOM 1513 C C . GLN A 1 192 ? -16.363 13.855 0.824 1.00 67.81 192 GLN A C 1
ATOM 1515 O O . GLN A 1 192 ? -17.164 14.557 1.444 1.00 67.81 192 GLN A O 1
ATOM 1520 N N . GLU A 1 193 ? -15.047 13.943 1.013 1.00 60.25 193 GLU A N 1
ATOM 1521 C CA . GLU A 1 193 ? -14.458 15.040 1.770 1.00 60.25 193 GLU A CA 1
ATOM 1522 C C . GLU A 1 193 ? -14.590 16.301 0.909 1.00 60.25 193 GLU A C 1
ATOM 1524 O O . GLU A 1 193 ? -13.860 16.469 -0.065 1.00 60.25 193 GLU A O 1
ATOM 1529 N N . VAL A 1 194 ? -15.555 17.166 1.228 1.00 49.25 194 VAL A N 1
ATOM 1530 C CA . VAL A 1 194 ? -15.668 18.470 0.570 1.00 49.25 194 VAL A CA 1
ATOM 1531 C C . VAL A 1 194 ? -14.437 19.283 0.979 1.00 49.25 194 VAL A C 1
ATOM 1533 O O . VAL A 1 194 ? -14.221 19.462 2.183 1.00 49.25 194 VAL A O 1
ATOM 1536 N N . PRO A 1 195 ? -13.613 19.772 0.032 1.00 46.59 195 PRO A N 1
ATOM 1537 C CA . PRO A 1 195 ? -12.564 20.719 0.365 1.00 46.59 195 PRO A CA 1
ATOM 1538 C C . PRO A 1 195 ? -13.232 21.921 1.027 1.00 46.59 195 PRO A C 1
ATOM 1540 O O . PRO A 1 195 ? -14.041 22.596 0.391 1.00 46.59 195 PRO A O 1
ATOM 1543 N N . VA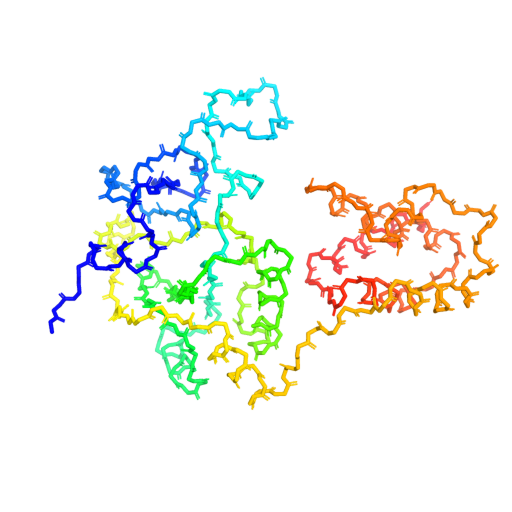L A 1 196 ? -12.939 22.174 2.303 1.00 39.28 196 VAL A N 1
ATOM 1544 C CA . VAL A 1 196 ? -13.427 23.389 2.961 1.00 39.28 196 VAL A CA 1
ATOM 1545 C C . VAL A 1 196 ? -12.854 24.566 2.164 1.00 39.28 196 VAL A C 1
ATOM 1547 O O . VAL A 1 196 ? -11.627 24.628 2.009 1.00 39.28 196 VAL A O 1
ATOM 1550 N N . PRO A 1 197 ? -13.688 25.465 1.603 1.00 37.78 197 PRO A N 1
ATOM 1551 C CA . PRO A 1 197 ? -13.199 26.621 0.870 1.00 37.78 197 PRO A CA 1
ATOM 1552 C C . PRO A 1 197 ? -12.177 27.363 1.723 1.00 37.78 197 PRO A C 1
ATOM 1554 O O . PRO A 1 197 ? -12.386 27.568 2.918 1.00 37.78 197 PRO A O 1
ATOM 1557 N N . MET A 1 198 ? -11.061 27.778 1.119 1.00 39.06 198 MET A N 1
ATOM 1558 C CA . MET A 1 198 ? -9.974 28.438 1.851 1.00 39.06 198 MET A CA 1
ATOM 1559 C C . MET A 1 198 ? -10.490 29.651 2.656 1.00 39.06 198 MET A C 1
ATOM 1561 O O . MET A 1 198 ? -9.982 29.931 3.734 1.00 39.06 198 MET A O 1
ATOM 1565 N N . GLN A 1 199 ? -11.555 30.312 2.187 1.00 39.34 199 GLN A N 1
ATOM 1566 C CA . GLN A 1 199 ? -12.249 31.404 2.881 1.00 39.34 199 GLN A CA 1
ATOM 1567 C C . GLN A 1 199 ? -13.062 30.950 4.107 1.00 39.34 199 GLN A C 1
ATOM 1569 O O . GLN A 1 199 ? -12.938 31.581 5.152 1.00 39.34 199 GLN A O 1
ATOM 1574 N N . ASP A 1 200 ? -13.783 29.828 4.044 1.00 39.75 200 ASP A N 1
ATOM 1575 C CA . ASP A 1 200 ? -14.517 29.269 5.195 1.00 39.75 200 ASP A CA 1
ATOM 1576 C C . ASP A 1 200 ? -13.563 28.695 6.250 1.00 39.75 200 ASP A C 1
ATOM 1578 O O . ASP A 1 200 ? -13.805 28.800 7.454 1.00 39.75 200 ASP A O 1
ATOM 1582 N N . SER A 1 201 ? -12.418 28.159 5.810 1.00 47.22 201 SER A N 1
ATOM 1583 C CA . SER A 1 201 ? -11.330 27.792 6.720 1.00 47.22 201 SER A CA 1
ATOM 1584 C C . SER A 1 201 ? -10.732 29.024 7.409 1.00 47.22 201 SER A C 1
ATOM 1586 O O . SER A 1 201 ? -10.361 28.947 8.578 1.00 47.22 201 SER A O 1
ATOM 1588 N N . PHE A 1 202 ? -10.715 30.176 6.724 1.00 40.31 202 PHE A N 1
ATOM 1589 C CA . PHE A 1 202 ? -10.215 31.445 7.246 1.00 40.31 202 PHE A CA 1
ATOM 1590 C C . PHE A 1 202 ? -11.207 32.108 8.208 1.00 40.31 202 PHE A C 1
ATOM 1592 O O . PHE A 1 202 ? -10.774 32.617 9.233 1.00 40.31 202 PHE A O 1
ATOM 1599 N N . GLU A 1 203 ? -12.517 32.081 7.944 1.00 36.34 203 GLU A N 1
ATOM 1600 C CA . GLU A 1 203 ? -13.542 32.614 8.859 1.00 36.34 203 GLU A CA 1
ATOM 1601 C C . GLU A 1 203 ? -13.740 31.729 10.099 1.00 36.34 203 GLU A C 1
ATOM 1603 O O . GLU A 1 203 ? -13.814 32.249 11.216 1.00 36.34 203 GLU A O 1
ATOM 1608 N N . GLY A 1 204 ? -13.676 30.401 9.947 1.00 41.91 204 GLY A N 1
ATOM 1609 C CA . GLY A 1 204 ? -13.575 29.469 11.076 1.00 41.91 204 GLY A CA 1
ATOM 1610 C C . GLY A 1 204 ? -12.298 29.675 11.909 1.00 41.91 204 GLY A C 1
ATOM 1611 O O . GLY A 1 204 ? -12.352 29.636 13.138 1.00 41.91 204 GLY A O 1
ATOM 1612 N N . MET A 1 205 ? -11.166 29.990 11.260 1.00 41.41 205 MET A N 1
ATOM 1613 C CA . MET A 1 205 ? -9.901 30.402 11.903 1.00 41.41 205 MET A CA 1
ATOM 1614 C C . MET A 1 205 ? -9.913 31.827 12.479 1.00 41.41 205 MET A C 1
ATOM 1616 O O . MET A 1 205 ? -9.124 32.165 13.362 1.00 41.41 205 MET A O 1
ATOM 1620 N N . LEU A 1 206 ? -10.754 32.719 11.968 1.00 40.19 206 LEU A N 1
ATOM 1621 C CA . LEU A 1 206 ? -10.903 34.073 12.497 1.00 40.19 206 LEU A CA 1
ATOM 1622 C C . LEU A 1 206 ? -11.716 34.054 13.795 1.00 40.19 206 LEU A C 1
ATOM 1624 O O . LEU A 1 206 ? -11.531 34.940 14.623 1.00 40.19 206 LEU A O 1
ATOM 1628 N N . GLY A 1 207 ? -12.503 33.006 14.057 1.00 39.41 207 GLY A N 1
ATOM 1629 C CA . GLY A 1 207 ? -12.989 32.698 15.407 1.00 39.41 207 GLY A CA 1
ATOM 1630 C C . GLY A 1 207 ? -11.851 32.438 16.409 1.00 39.41 207 GLY A C 1
ATOM 1631 O O . GLY A 1 207 ? -11.991 32.711 17.600 1.00 39.41 207 GLY A O 1
ATOM 1632 N N . THR A 1 208 ? -10.681 32.008 15.926 1.00 42.72 208 THR A N 1
ATOM 1633 C CA . THR A 1 208 ? -9.439 31.829 16.693 1.00 42.72 208 THR A CA 1
ATOM 1634 C C . THR A 1 208 ? -8.518 33.059 16.695 1.00 42.72 208 THR A C 1
ATOM 1636 O O . THR A 1 208 ? -7.404 32.973 17.218 1.00 42.72 208 THR A O 1
ATOM 1639 N N . ARG A 1 209 ? -8.972 34.253 16.255 1.00 39.41 209 ARG A N 1
ATOM 1640 C CA . ARG A 1 209 ? -8.228 35.538 16.392 1.00 39.41 209 ARG A CA 1
ATOM 1641 C C . ARG A 1 209 ? -7.934 35.985 17.834 1.00 39.41 209 ARG A C 1
ATOM 1643 O O . ARG A 1 209 ? -7.398 37.070 18.034 1.00 39.41 209 ARG A O 1
ATOM 1650 N N . MET A 1 210 ? -8.211 35.156 18.836 1.00 40.16 210 MET A N 1
ATOM 1651 C CA . MET A 1 210 ? -7.684 35.312 20.196 1.00 40.16 210 MET A CA 1
ATOM 1652 C C . MET A 1 210 ? -6.316 34.624 20.411 1.00 40.16 210 MET A C 1
ATOM 1654 O O . MET A 1 210 ? -5.709 34.827 21.458 1.00 40.16 210 MET A O 1
ATOM 1658 N N . LEU A 1 211 ? -5.787 33.846 19.450 1.00 46.69 211 LEU A N 1
ATOM 1659 C CA . LEU A 1 211 ? -4.517 33.102 19.600 1.00 46.69 211 LEU A CA 1
ATOM 1660 C C . LEU A 1 211 ? -3.313 33.722 18.858 1.00 46.69 211 LEU A C 1
ATOM 1662 O O . LEU A 1 211 ? -2.173 33.298 19.054 1.00 46.69 211 LEU A O 1
ATOM 1666 N N . SER A 1 212 ? -3.520 34.746 18.024 1.00 45.25 212 SER A N 1
ATOM 1667 C CA . SER A 1 212 ? -2.512 35.213 17.056 1.00 45.25 212 SER A CA 1
ATOM 1668 C C . SER A 1 212 ? -1.522 36.272 17.562 1.00 45.25 212 SER A C 1
ATOM 1670 O O . SER A 1 212 ? -0.977 37.021 16.755 1.00 45.25 212 SER A O 1
ATOM 1672 N N . SER A 1 213 ? -1.250 36.359 18.864 1.00 49.19 213 SER A N 1
ATOM 1673 C CA . SER A 1 213 ? -0.128 37.180 19.362 1.00 49.19 213 SER A CA 1
ATOM 1674 C C . SER A 1 213 ? 1.030 36.363 19.940 1.00 49.19 213 SER A C 1
ATOM 1676 O O . SER A 1 213 ? 2.059 36.945 20.278 1.00 49.19 213 SER A O 1
ATOM 1678 N N . ARG A 1 214 ? 0.892 35.029 20.057 1.00 54.25 214 ARG A N 1
ATOM 1679 C CA . ARG A 1 214 ? 1.875 34.177 20.758 1.00 54.25 214 ARG A CA 1
ATOM 1680 C C . ARG A 1 214 ? 2.223 32.840 20.095 1.00 54.25 214 ARG A C 1
ATOM 1682 O O . ARG A 1 214 ? 3.133 32.187 20.588 1.00 54.25 214 ARG A O 1
ATOM 1689 N N . ALA A 1 215 ? 1.544 32.430 19.022 1.00 63.34 215 ALA A N 1
ATOM 1690 C CA . ALA A 1 215 ? 1.826 31.153 18.360 1.00 63.34 215 ALA A CA 1
ATOM 1691 C C . ALA A 1 215 ? 3.071 31.225 17.458 1.00 63.34 215 ALA A C 1
ATOM 1693 O O . ALA A 1 215 ? 3.239 32.175 16.689 1.00 63.34 215 ALA A O 1
ATOM 1694 N N . SER A 1 216 ? 3.924 30.204 17.520 1.00 69.81 216 SER A N 1
ATOM 1695 C CA . SER A 1 216 ? 5.107 30.085 16.671 1.00 69.81 216 SER A CA 1
ATOM 1696 C C . SER A 1 216 ? 4.739 29.884 15.191 1.00 69.81 216 SER A C 1
ATOM 1698 O O . SER A 1 216 ? 3.691 29.304 14.885 1.00 69.81 216 SER A O 1
ATOM 1700 N N . PRO A 1 217 ? 5.614 30.288 14.246 1.00 64.12 217 PRO A N 1
ATOM 1701 C CA . PRO A 1 217 ? 5.405 30.040 12.818 1.00 64.12 217 PRO A CA 1
ATOM 1702 C C . PRO A 1 217 ? 5.184 28.558 12.477 1.00 64.12 217 PRO A C 1
ATOM 1704 O O . PRO A 1 217 ? 4.417 28.249 11.572 1.00 64.12 217 PRO A O 1
ATOM 1707 N N . ASP A 1 218 ? 5.807 27.637 13.219 1.00 60.50 218 ASP A N 1
ATOM 1708 C CA . ASP A 1 218 ? 5.632 26.189 13.043 1.00 60.50 218 ASP A CA 1
ATOM 1709 C C . ASP A 1 218 ? 4.199 25.744 13.378 1.00 60.50 218 ASP A C 1
ATOM 1711 O O . ASP A 1 218 ? 3.607 24.955 12.637 1.00 60.50 218 ASP A O 1
ATOM 1715 N N . THR A 1 219 ? 3.627 26.274 14.463 1.00 68.31 219 THR A N 1
ATOM 1716 C CA . THR A 1 219 ? 2.239 26.002 14.860 1.00 68.31 219 THR A CA 1
ATOM 1717 C C . THR A 1 219 ? 1.262 26.649 13.899 1.00 68.31 219 THR A C 1
ATOM 1719 O O . THR A 1 219 ? 0.323 25.988 13.472 1.00 68.31 219 THR A O 1
ATOM 1722 N N . VAL A 1 220 ? 1.516 27.887 13.471 1.00 63.06 220 VAL A N 1
ATOM 1723 C CA . VAL A 1 220 ? 0.707 28.536 12.432 1.00 63.06 220 VAL A CA 1
ATOM 1724 C C . VAL A 1 220 ? 0.719 27.697 11.153 1.00 63.06 220 VAL A C 1
ATOM 1726 O O . VAL A 1 220 ? -0.341 27.334 10.667 1.00 63.06 220 VAL A O 1
ATOM 1729 N N . ASN A 1 221 ? 1.882 27.284 10.650 1.00 63.59 221 ASN A N 1
ATOM 1730 C CA . ASN A 1 221 ? 1.973 26.460 9.439 1.00 63.59 221 ASN A CA 1
ATOM 1731 C C . ASN A 1 221 ? 1.241 25.115 9.568 1.00 63.59 221 ASN A C 1
ATOM 1733 O O . ASN A 1 221 ? 0.594 24.675 8.619 1.00 63.59 221 ASN A O 1
ATOM 1737 N N . PHE A 1 222 ? 1.316 24.470 10.737 1.00 67.06 222 PHE A N 1
ATOM 1738 C CA . PHE A 1 222 ? 0.554 23.253 11.019 1.00 67.06 222 PHE A CA 1
ATOM 1739 C C . PHE A 1 222 ? -0.962 23.506 11.000 1.00 67.06 222 PHE A C 1
ATOM 1741 O O . PHE A 1 222 ? -1.683 22.774 10.328 1.00 67.06 222 PHE A O 1
ATOM 1748 N N . LEU A 1 223 ? -1.432 24.560 11.677 1.00 61.75 223 LEU A N 1
ATOM 1749 C CA . LEU A 1 223 ? -2.846 24.956 11.700 1.00 61.75 223 LEU A CA 1
ATOM 1750 C C . LEU A 1 223 ? -3.365 25.332 10.302 1.00 61.75 223 LEU A C 1
ATOM 1752 O O . LEU A 1 223 ? -4.519 25.072 9.985 1.00 61.75 223 LEU A O 1
ATOM 1756 N N . MET A 1 224 ? -2.497 25.892 9.459 1.00 56.28 224 MET A N 1
ATOM 1757 C CA . MET A 1 224 ? -2.789 26.268 8.073 1.00 56.28 224 MET A CA 1
ATOM 1758 C C . MET A 1 224 ? -2.740 25.084 7.091 1.00 56.28 224 MET A C 1
ATOM 1760 O O . MET A 1 224 ? -2.950 25.281 5.896 1.00 56.28 224 MET A O 1
ATOM 1764 N N . GLY A 1 225 ? -2.400 23.869 7.543 1.00 54.75 225 GLY A N 1
ATOM 1765 C CA . GLY A 1 225 ? -2.246 22.703 6.664 1.00 54.75 225 GLY A CA 1
ATOM 1766 C C . GLY A 1 225 ? -1.069 22.806 5.682 1.00 54.75 225 GLY A C 1
ATOM 1767 O O . GLY A 1 225 ? -1.030 22.091 4.682 1.00 54.75 225 GLY A O 1
ATOM 1768 N N . VAL A 1 226 ? -0.100 23.688 5.951 1.00 57.91 226 VAL A N 1
ATOM 1769 C CA . VAL A 1 226 ? 1.084 23.914 5.111 1.00 57.91 226 VAL A CA 1
ATOM 1770 C C . VAL A 1 226 ? 2.257 23.125 5.691 1.00 57.91 226 VAL A C 1
ATOM 1772 O O . VAL A 1 226 ? 2.931 23.565 6.629 1.00 57.91 226 VAL A O 1
ATOM 1775 N N . TYR A 1 227 ? 2.514 21.931 5.155 1.00 60.59 227 TYR A N 1
ATOM 1776 C CA . TYR A 1 227 ? 3.611 21.084 5.623 1.00 60.59 227 TYR A CA 1
ATOM 1777 C C . TYR A 1 227 ? 4.330 20.325 4.506 1.00 60.59 227 TYR A C 1
ATOM 1779 O O . TYR A 1 227 ? 3.710 19.802 3.585 1.00 60.59 227 TYR A O 1
ATOM 1787 N N . ASP A 1 228 ? 5.655 20.227 4.644 1.00 55.56 228 ASP A N 1
ATOM 1788 C CA . ASP A 1 228 ? 6.506 19.407 3.779 1.00 55.56 228 ASP A CA 1
ATOM 1789 C C . ASP A 1 228 ? 6.295 17.917 4.078 1.00 55.56 228 ASP A C 1
ATOM 1791 O O . ASP A 1 228 ? 6.101 17.518 5.239 1.00 55.56 228 ASP A O 1
ATOM 1795 N N . GLU A 1 229 ? 6.382 17.078 3.048 1.00 48.38 229 GLU A N 1
ATOM 1796 C CA . GLU A 1 229 ? 6.233 15.630 3.188 1.00 48.38 229 GLU A CA 1
ATOM 1797 C C . GLU A 1 229 ? 7.191 15.031 4.238 1.00 48.38 229 GLU A C 1
ATOM 1799 O O . GLU A 1 229 ? 8.318 15.481 4.437 1.00 48.38 229 GLU A O 1
ATOM 1804 N N . GLY A 1 230 ? 6.723 14.014 4.971 1.00 59.06 230 GLY A N 1
ATOM 1805 C CA . GLY A 1 230 ? 7.511 13.325 6.004 1.00 59.06 230 GLY A CA 1
ATOM 1806 C C . GLY A 1 230 ? 7.693 14.096 7.319 1.00 59.06 230 GLY A C 1
ATOM 1807 O O . GLY A 1 230 ? 8.161 13.527 8.305 1.00 59.06 230 GLY A O 1
ATOM 1808 N N . THR A 1 231 ? 7.272 15.362 7.397 1.00 68.19 231 THR A N 1
ATOM 1809 C CA . THR A 1 231 ? 7.403 16.169 8.625 1.00 68.19 231 THR A CA 1
ATOM 1810 C C . THR A 1 231 ? 6.198 16.079 9.569 1.00 68.19 231 THR A C 1
ATOM 1812 O O . THR A 1 231 ? 6.258 16.611 10.679 1.00 68.19 231 THR A O 1
ATOM 1815 N N . TRP A 1 232 ? 5.150 15.350 9.165 1.00 75.44 232 TRP A N 1
ATOM 1816 C CA . TRP A 1 232 ? 3.848 15.242 9.834 1.00 75.44 232 TRP A CA 1
ATOM 1817 C C . TRP A 1 232 ? 3.937 15.048 11.354 1.00 75.44 232 TRP A C 1
ATOM 1819 O O . TRP A 1 232 ? 3.590 15.951 12.110 1.00 75.44 232 TRP A O 1
ATOM 1829 N N . ASN A 1 233 ? 4.488 13.919 11.818 1.00 77.25 233 ASN A N 1
ATOM 1830 C CA . ASN A 1 233 ? 4.536 13.597 13.253 1.00 77.25 233 ASN A CA 1
ATOM 1831 C C . ASN A 1 233 ? 5.317 14.643 14.058 1.00 77.25 233 ASN A C 1
ATOM 1833 O O . ASN A 1 233 ? 4.944 14.978 15.179 1.00 77.25 233 ASN A O 1
ATOM 1837 N N . ARG A 1 234 ? 6.402 15.175 13.484 1.00 77.88 234 ARG A N 1
ATOM 1838 C CA . ARG A 1 234 ? 7.238 16.188 14.137 1.00 77.88 234 ARG A CA 1
ATOM 1839 C C . ARG A 1 234 ? 6.483 17.508 14.284 1.00 77.88 234 ARG A C 1
ATOM 1841 O O . ARG A 1 234 ? 6.574 18.135 15.336 1.00 77.88 234 ARG A O 1
ATOM 1848 N N . ARG A 1 235 ? 5.756 17.926 13.245 1.00 77.62 235 ARG A N 1
ATOM 1849 C CA . ARG A 1 235 ? 4.957 19.159 13.247 1.00 77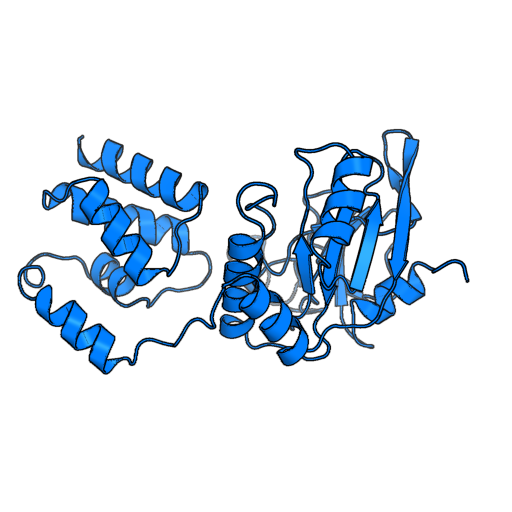.62 235 ARG A CA 1
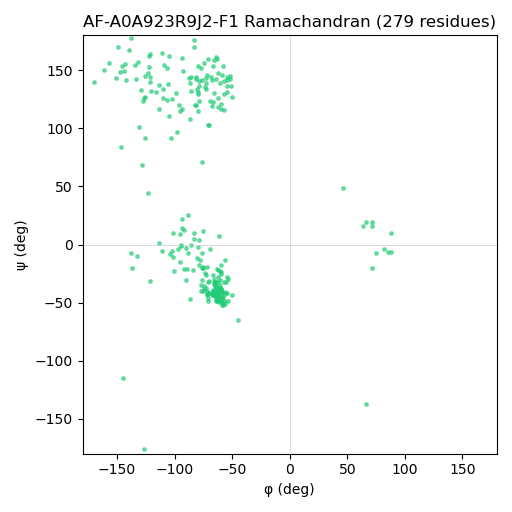ATOM 1850 C C . ARG A 1 235 ? 3.734 19.026 14.154 1.00 77.62 235 ARG A C 1
ATOM 1852 O O . ARG A 1 235 ? 3.560 19.883 15.011 1.00 77.62 235 ARG A O 1
ATOM 1859 N N . LEU A 1 236 ? 2.993 17.917 14.060 1.00 83.00 236 LEU A N 1
ATOM 1860 C CA . LEU A 1 236 ? 1.886 17.585 14.966 1.00 83.00 236 LEU A CA 1
ATOM 1861 C C . LEU A 1 236 ? 2.344 17.636 16.429 1.00 83.00 236 LEU A C 1
ATOM 1863 O O . LEU A 1 236 ? 1.723 18.304 17.251 1.00 83.00 236 LEU A O 1
ATOM 1867 N N . PHE A 1 237 ? 3.473 16.993 16.748 1.00 86.62 237 PHE A N 1
ATOM 1868 C CA . PHE A 1 237 ? 4.039 16.995 18.097 1.00 86.62 237 PHE A CA 1
ATOM 1869 C C . PHE A 1 237 ? 4.360 18.408 18.601 1.00 86.62 237 PHE A C 1
ATOM 1871 O O . PHE A 1 237 ? 3.980 18.763 19.717 1.00 86.62 237 PHE A O 1
ATOM 1878 N N . ARG A 1 238 ? 5.061 19.215 17.791 1.00 84.06 238 ARG A N 1
ATOM 1879 C CA . ARG A 1 238 ? 5.448 20.589 18.153 1.00 84.06 238 ARG A CA 1
ATOM 1880 C C . ARG A 1 238 ? 4.234 21.484 18.360 1.00 84.06 238 ARG A C 1
ATOM 1882 O O . ARG A 1 238 ? 4.158 22.137 19.397 1.00 84.06 238 ARG A O 1
ATOM 1889 N N . ALA A 1 239 ? 3.290 21.454 17.421 1.00 84.19 239 ALA A N 1
ATOM 1890 C CA . ALA A 1 239 ? 2.070 22.240 17.500 1.00 84.19 239 ALA A CA 1
ATOM 1891 C C . ALA A 1 239 ? 1.275 21.881 18.757 1.00 84.19 239 ALA A C 1
ATOM 1893 O O . ALA A 1 239 ? 0.970 22.753 19.563 1.00 84.19 239 ALA A O 1
ATOM 1894 N N . CYS A 1 240 ? 1.054 20.588 19.011 1.00 87.81 240 CYS A N 1
ATOM 1895 C CA . CYS A 1 240 ? 0.352 20.142 20.212 1.00 87.81 240 CYS A CA 1
ATOM 1896 C C . CYS A 1 240 ? 1.071 20.559 21.502 1.00 87.81 240 CYS A C 1
ATOM 1898 O O . CYS A 1 240 ? 0.412 20.987 22.443 1.00 87.81 240 CYS A O 1
ATOM 1900 N N . CYS A 1 241 ? 2.408 20.484 21.561 1.00 87.19 241 CYS A N 1
ATOM 1901 C CA . CYS A 1 241 ? 3.158 20.947 22.735 1.00 87.19 241 CYS A CA 1
ATOM 1902 C C . CYS A 1 241 ? 2.894 22.428 23.031 1.00 87.19 241 CYS A C 1
ATOM 1904 O O . CYS A 1 241 ? 2.782 22.808 24.193 1.00 87.19 241 CYS A O 1
ATOM 1906 N N . GLU A 1 242 ? 2.822 23.263 21.998 1.00 86.00 242 GLU A N 1
ATOM 1907 C CA . GLU A 1 242 ? 2.561 24.692 22.148 1.00 86.00 242 GLU A CA 1
ATOM 1908 C C . GLU A 1 242 ? 1.107 24.973 22.550 1.00 86.00 242 GLU A C 1
ATOM 1910 O O . GLU A 1 242 ? 0.870 25.753 23.470 1.00 86.00 242 GLU A O 1
ATOM 1915 N N . LEU A 1 243 ? 0.143 24.276 21.942 1.00 85.19 243 LEU A N 1
ATOM 1916 C CA . LEU A 1 243 ? -1.279 24.348 22.299 1.00 85.19 243 LEU A CA 1
ATOM 1917 C C . LEU A 1 243 ? -1.521 23.978 23.776 1.00 85.19 243 LEU A C 1
ATOM 1919 O O . LEU A 1 243 ? -2.184 24.719 24.503 1.00 85.19 243 LEU A O 1
ATOM 1923 N N . PHE A 1 244 ? -0.898 22.895 24.257 1.00 87.69 244 PHE A N 1
ATOM 1924 C CA . PHE A 1 244 ? -0.962 22.497 25.668 1.00 87.69 244 PHE A CA 1
ATOM 1925 C C . PHE A 1 244 ? -0.295 23.514 26.604 1.00 87.69 244 PHE A C 1
ATOM 1927 O O . PHE A 1 244 ? -0.855 23.840 27.648 1.00 87.69 244 PHE A O 1
ATOM 1934 N N . LYS A 1 245 ? 0.872 24.063 26.235 1.00 84.75 245 LYS A N 1
ATOM 1935 C CA . LYS A 1 245 ? 1.539 25.129 27.014 1.00 84.75 245 LYS A CA 1
ATOM 1936 C C . LYS A 1 245 ? 0.705 26.405 27.104 1.00 84.75 245 LYS A C 1
ATOM 1938 O O . LYS A 1 245 ? 0.811 27.133 28.086 1.00 84.75 245 LYS A O 1
ATOM 1943 N N . ASN A 1 246 ? -0.143 26.647 26.109 1.00 82.69 246 ASN A N 1
ATOM 1944 C CA . ASN A 1 246 ? -1.097 27.750 26.089 1.00 82.69 246 ASN A CA 1
ATOM 1945 C C . ASN A 1 246 ? -2.405 27.441 26.845 1.00 82.69 246 ASN A C 1
ATOM 1947 O O . ASN A 1 246 ? -3.341 28.235 26.788 1.00 82.69 246 ASN A O 1
ATOM 1951 N N . GLY A 1 247 ? -2.464 26.327 27.583 1.00 81.50 247 GLY A N 1
ATOM 1952 C CA . GLY A 1 247 ? -3.550 26.015 28.512 1.00 81.50 247 GLY A CA 1
ATOM 1953 C C . GLY A 1 247 ? -4.744 25.291 27.895 1.00 81.50 247 GLY A C 1
ATOM 1954 O O . GLY A 1 247 ? -5.763 25.153 28.567 1.00 81.50 247 GLY A O 1
ATOM 1955 N N . GLN A 1 248 ? -4.642 24.823 26.648 1.00 83.62 248 GLN A N 1
ATOM 1956 C CA . GLN A 1 248 ? -5.693 23.992 26.064 1.00 83.62 248 GLN A CA 1
ATOM 1957 C C . GLN A 1 248 ? -5.692 22.591 26.670 1.00 83.62 248 GLN A C 1
ATOM 1959 O O . GLN A 1 248 ? -4.635 22.016 26.939 1.00 83.62 248 GLN A O 1
ATOM 1964 N N . ASP A 1 249 ? -6.879 22.022 26.857 1.00 86.56 249 ASP A N 1
ATOM 1965 C CA . ASP A 1 249 ? -7.024 20.653 27.334 1.00 86.56 249 ASP A CA 1
ATOM 1966 C C . ASP A 1 249 ? -6.911 19.618 26.198 1.00 86.56 249 ASP A C 1
ATOM 1968 O O . ASP A 1 249 ? -6.876 19.927 25.004 1.00 86.56 249 ASP A O 1
ATOM 1972 N N . TYR A 1 250 ? -6.833 18.343 26.579 1.00 84.19 250 TYR A N 1
ATOM 1973 C CA . TYR A 1 250 ? -6.676 17.236 25.636 1.00 84.19 250 TYR A CA 1
ATOM 1974 C C . TYR A 1 250 ? -7.819 17.130 24.622 1.00 84.19 250 TYR A C 1
ATOM 1976 O O . TYR A 1 250 ? -7.563 16.837 23.455 1.00 84.19 250 TYR A O 1
ATOM 1984 N N . GLN A 1 251 ? -9.063 17.373 25.037 1.00 78.94 251 GLN A N 1
ATOM 1985 C CA . GLN A 1 251 ? -10.218 17.264 24.147 1.00 78.94 251 GLN A CA 1
ATOM 1986 C C . GLN A 1 251 ? -10.239 18.412 23.140 1.00 78.94 251 GLN A C 1
ATOM 1988 O O . GLN A 1 251 ? -10.475 18.179 21.956 1.00 78.94 251 GLN A O 1
ATOM 1993 N N . GLN A 1 252 ? -9.895 19.623 23.578 1.00 81.06 252 GLN A N 1
ATOM 1994 C CA . GLN A 1 252 ? -9.755 20.791 22.711 1.00 81.06 252 GLN A CA 1
ATOM 1995 C C . GLN A 1 252 ? -8.679 20.574 21.639 1.00 81.06 252 GLN A C 1
ATOM 1997 O O . GLN A 1 252 ? -8.926 20.826 20.460 1.00 81.06 252 GLN A O 1
ATOM 2002 N N . VAL A 1 253 ? -7.509 20.047 22.018 1.00 81.50 253 VAL A N 1
ATOM 2003 C CA . VAL A 1 253 ? -6.423 19.761 21.064 1.00 81.50 253 VAL A CA 1
ATOM 2004 C C . VAL A 1 253 ? -6.809 18.647 20.089 1.00 81.50 253 VAL A C 1
ATOM 2006 O O . VAL A 1 253 ? -6.556 18.775 18.891 1.00 81.50 253 VAL A O 1
ATOM 2009 N N . ILE A 1 254 ? -7.457 17.576 20.562 1.00 80.31 254 ILE A N 1
ATOM 2010 C CA . ILE A 1 254 ? -7.956 16.494 19.698 1.00 80.31 254 ILE A CA 1
ATOM 2011 C C . ILE A 1 254 ? -8.985 17.026 18.701 1.00 80.31 254 ILE A C 1
ATOM 2013 O O . ILE A 1 254 ? -8.892 16.719 17.513 1.00 80.31 254 ILE A O 1
ATOM 2017 N N . GLN A 1 255 ? -9.931 17.848 19.153 1.00 75.06 255 GLN A N 1
ATOM 2018 C CA . GLN A 1 255 ? -10.954 18.435 18.295 1.00 75.06 255 GLN A CA 1
ATOM 2019 C C . GLN A 1 255 ? -10.332 19.329 17.217 1.00 75.06 255 GLN A C 1
ATOM 2021 O O . GLN A 1 255 ? -10.642 19.157 16.040 1.00 75.06 255 GLN A O 1
ATOM 2026 N N . GLN A 1 256 ? -9.404 20.217 17.587 1.00 75.06 256 GLN A N 1
ATOM 2027 C CA . GLN A 1 256 ? -8.717 21.094 16.632 1.00 75.06 256 GLN A CA 1
ATOM 2028 C C . GLN A 1 256 ? -7.871 20.305 15.630 1.00 75.06 256 GLN A C 1
ATOM 2030 O O . GLN A 1 256 ? -7.975 20.520 14.424 1.00 75.06 256 GLN A O 1
ATOM 2035 N N . CYS A 1 257 ? -7.080 19.336 16.098 1.00 72.88 257 CYS A N 1
ATOM 2036 C CA . CYS A 1 257 ? -6.273 18.506 15.207 1.00 72.88 257 CYS A CA 1
ATOM 2037 C C . CYS A 1 257 ? -7.154 17.664 14.271 1.00 72.88 257 CYS A C 1
ATOM 2039 O O . CYS A 1 257 ? -6.816 17.508 13.101 1.00 72.88 257 CYS A O 1
ATOM 2041 N N . THR A 1 258 ? -8.305 17.169 14.740 1.00 69.69 258 THR A N 1
ATOM 2042 C CA . THR A 1 258 ? -9.275 16.439 13.904 1.00 69.69 258 THR A CA 1
ATOM 2043 C C . THR A 1 258 ? -9.910 17.345 12.851 1.00 69.69 258 THR A C 1
ATOM 2045 O O . THR A 1 258 ? -10.072 16.919 11.713 1.00 69.69 258 THR A O 1
ATOM 2048 N N . GLN A 1 259 ? -10.226 18.598 13.190 1.00 62.12 259 GLN A N 1
ATOM 2049 C CA . GLN A 1 259 ? -10.753 19.578 12.232 1.00 62.12 259 GLN A CA 1
ATOM 2050 C C . GLN A 1 259 ? -9.747 19.901 11.120 1.00 62.12 259 GLN A C 1
ATOM 2052 O O . GLN A 1 259 ? -10.140 20.034 9.968 1.00 62.12 259 GLN A O 1
ATOM 2057 N N . ILE A 1 260 ? -8.454 19.972 11.448 1.00 63.44 260 ILE A N 1
ATOM 2058 C CA . ILE A 1 260 ? -7.383 20.256 10.478 1.00 63.44 260 ILE A CA 1
ATOM 2059 C C . ILE A 1 260 ? -7.102 19.047 9.576 1.00 63.44 260 ILE A C 1
ATOM 2061 O O . ILE A 1 260 ? -6.831 19.196 8.389 1.00 63.44 260 ILE A O 1
ATOM 2065 N N . THR A 1 261 ? -7.142 17.839 10.138 1.00 58.16 261 THR A N 1
ATOM 2066 C CA . THR A 1 261 ? -6.725 16.603 9.446 1.00 58.16 261 THR A CA 1
ATOM 2067 C C . THR A 1 261 ? -7.860 15.829 8.797 1.00 58.16 261 THR A C 1
ATOM 2069 O O . THR A 1 261 ? -7.613 14.892 8.040 1.00 58.16 261 THR A O 1
ATOM 2072 N N . GLY A 1 262 ? -9.103 16.146 9.153 1.00 53.19 262 GLY A N 1
ATOM 2073 C CA . GLY A 1 262 ? -10.285 15.348 8.837 1.00 53.19 262 GLY A CA 1
ATOM 2074 C C . GLY A 1 262 ? -10.387 14.030 9.620 1.00 53.19 262 GLY A C 1
ATOM 2075 O O . GLY A 1 262 ? -11.485 13.480 9.723 1.00 53.19 262 GLY A O 1
ATOM 2076 N N . HIS A 1 263 ? -9.283 13.505 10.170 1.00 61.88 263 HIS A N 1
ATOM 2077 C CA . HIS A 1 263 ? -9.227 12.303 11.006 1.00 61.88 263 HIS A CA 1
ATOM 2078 C C . HIS A 1 263 ? -7.845 12.141 11.667 1.00 61.88 263 HIS A C 1
ATOM 2080 O O . HIS A 1 263 ? -6.825 12.302 11.003 1.00 61.88 263 HIS A O 1
ATOM 2086 N N . LEU A 1 264 ? -7.817 11.723 12.938 1.00 72.50 264 LEU A N 1
ATOM 2087 C CA . LEU A 1 264 ? -6.594 11.365 13.666 1.00 72.50 264 LEU A CA 1
ATOM 2088 C C . LEU A 1 264 ? -6.499 9.851 13.831 1.00 72.50 264 LEU A C 1
ATOM 2090 O O . LEU A 1 264 ? -7.395 9.235 14.410 1.00 72.50 264 LEU A O 1
ATOM 2094 N N . ASP A 1 265 ? -5.398 9.259 13.376 1.00 69.19 265 ASP A N 1
ATOM 2095 C CA . ASP A 1 265 ? -5.152 7.835 13.581 1.00 69.19 265 ASP A CA 1
ATOM 2096 C C . ASP A 1 265 ? -4.545 7.533 14.969 1.00 69.19 265 ASP A C 1
ATOM 2098 O O . ASP A 1 265 ? -4.223 8.421 15.763 1.00 69.19 265 ASP A O 1
ATOM 2102 N N . ALA A 1 266 ? -4.359 6.250 15.293 1.00 70.19 266 ALA A N 1
ATOM 2103 C CA . ALA A 1 266 ? -3.796 5.841 16.582 1.00 70.19 266 ALA A CA 1
ATOM 2104 C C . ALA A 1 266 ? -2.371 6.382 16.836 1.00 70.19 266 ALA A C 1
ATOM 2106 O O . ALA A 1 266 ? -1.995 6.626 17.988 1.00 70.19 266 ALA A O 1
ATOM 2107 N N . LYS A 1 267 ? -1.573 6.579 15.781 1.00 73.56 267 LYS A N 1
ATOM 2108 C CA . LYS A 1 267 ? -0.219 7.134 15.857 1.00 73.56 267 LYS A CA 1
ATOM 2109 C C . LYS A 1 267 ? -0.267 8.640 16.097 1.00 73.56 267 LYS A C 1
ATOM 2111 O O . LYS A 1 267 ? 0.497 9.124 16.929 1.00 73.56 267 LYS A O 1
ATOM 2116 N N . ASP A 1 268 ? -1.189 9.351 15.463 1.00 79.31 268 ASP A N 1
ATOM 2117 C CA . ASP A 1 268 ? -1.451 10.770 15.702 1.00 79.31 268 ASP A CA 1
ATOM 2118 C C . ASP A 1 268 ? -1.887 10.990 17.150 1.00 79.31 268 ASP A C 1
ATOM 2120 O O . ASP A 1 268 ? -1.287 11.779 17.878 1.00 79.31 268 ASP A O 1
ATOM 2124 N N . VAL A 1 269 ? -2.852 10.199 17.623 1.00 81.81 269 VAL A N 1
ATOM 2125 C CA . VAL A 1 269 ? -3.330 10.231 19.012 1.00 81.81 269 VAL A CA 1
ATOM 2126 C C . VAL A 1 269 ? -2.195 9.928 19.999 1.00 81.81 269 VAL A C 1
ATOM 2128 O O . VAL A 1 269 ? -2.087 10.581 21.042 1.00 81.81 269 VAL A O 1
ATOM 2131 N N . SER A 1 270 ? -1.318 8.971 19.680 1.00 79.00 270 SER A N 1
ATOM 2132 C CA . SER A 1 270 ? -0.124 8.669 20.481 1.00 79.00 270 SER A CA 1
ATOM 2133 C C . SER A 1 270 ? 0.860 9.844 20.514 1.00 79.00 270 SER A C 1
ATOM 2135 O O . SER A 1 270 ? 1.338 10.225 21.588 1.00 79.00 270 SER A O 1
ATOM 2137 N N . THR A 1 271 ? 1.100 10.479 19.366 1.00 86.19 271 THR A N 1
ATOM 2138 C CA . THR A 1 271 ? 1.916 11.692 19.246 1.00 86.19 271 THR A CA 1
ATOM 2139 C C . THR A 1 271 ? 1.349 12.832 20.098 1.00 86.19 271 THR A C 1
ATOM 2141 O O . THR A 1 271 ? 2.097 13.451 20.856 1.00 86.19 271 THR A O 1
ATOM 2144 N N . ILE A 1 272 ? 0.032 13.059 20.061 1.00 89.12 272 ILE A N 1
ATOM 2145 C CA . ILE A 1 272 ? -0.657 14.096 20.849 1.00 89.12 272 ILE A CA 1
ATOM 2146 C C . ILE A 1 272 ? -0.535 13.816 22.352 1.00 89.12 272 ILE A C 1
ATOM 2148 O O . ILE A 1 272 ? -0.193 14.709 23.127 1.00 89.12 272 ILE A O 1
ATOM 2152 N N . ARG A 1 273 ? -0.730 12.564 22.791 1.00 89.50 273 ARG A N 1
ATOM 2153 C CA . ARG A 1 273 ? -0.510 12.174 24.200 1.00 89.50 273 ARG A CA 1
ATOM 2154 C C . ARG A 1 273 ? 0.938 12.378 24.629 1.00 89.50 273 ARG A C 1
ATOM 2156 O O . ARG A 1 273 ? 1.203 12.768 25.765 1.00 89.50 273 ARG A O 1
ATOM 2163 N N . SER A 1 274 ? 1.890 12.103 23.738 1.00 89.00 274 SER A N 1
ATOM 2164 C CA . SER A 1 274 ? 3.300 12.373 24.006 1.00 89.00 274 SER A CA 1
ATOM 2165 C C . SER A 1 274 ? 3.549 13.868 24.185 1.00 89.00 274 SER A C 1
ATOM 2167 O O . SER A 1 274 ? 4.203 14.247 25.151 1.00 89.00 274 SER A O 1
ATOM 2169 N N . ALA A 1 275 ? 2.978 14.705 23.316 1.00 91.50 275 ALA A N 1
ATOM 2170 C CA . ALA A 1 275 ? 3.079 16.157 23.408 1.00 91.50 275 ALA A CA 1
ATOM 2171 C C . ALA A 1 275 ? 2.482 16.701 24.718 1.00 91.50 275 ALA A C 1
ATOM 2173 O O . ALA A 1 275 ? 3.125 17.507 25.385 1.00 91.50 275 ALA A O 1
ATOM 2174 N N . MET A 1 276 ? 1.318 16.196 25.145 1.00 90.88 276 MET A N 1
ATOM 2175 C CA . MET A 1 276 ? 0.682 16.569 26.418 1.00 90.88 276 MET A CA 1
ATOM 2176 C C . MET A 1 276 ? 1.587 16.278 27.623 1.00 90.88 276 MET A C 1
ATOM 2178 O O . MET A 1 276 ? 1.786 17.135 28.481 1.00 90.88 276 MET A O 1
ATOM 2182 N N . ARG A 1 277 ? 2.193 15.082 27.668 1.00 89.50 277 ARG A N 1
ATOM 2183 C CA . ARG A 1 277 ? 3.138 14.707 28.735 1.00 89.50 277 ARG A CA 1
ATOM 2184 C C . ARG A 1 277 ? 4.392 15.577 28.738 1.00 89.50 277 ARG A C 1
ATOM 2186 O O . ARG A 1 277 ? 4.941 15.835 29.802 1.00 89.50 277 ARG A O 1
ATOM 2193 N N . THR A 1 278 ? 4.866 15.984 27.563 1.00 89.94 278 THR A N 1
ATOM 2194 C CA . THR A 1 278 ? 6.041 16.852 27.425 1.00 89.94 278 THR A CA 1
ATOM 2195 C C . THR A 1 278 ? 5.735 18.300 27.799 1.00 89.94 278 THR A C 1
ATOM 2197 O O . THR A 1 278 ? 6.594 18.952 28.374 1.00 89.94 278 THR A O 1
ATOM 2200 N N . ALA A 1 279 ? 4.537 18.802 27.500 1.00 84.31 279 ALA A N 1
ATOM 2201 C CA . ALA A 1 279 ? 4.124 20.164 27.831 1.00 84.31 279 ALA A CA 1
ATOM 2202 C C . ALA A 1 279 ? 3.851 20.377 29.329 1.00 84.31 279 ALA A C 1
ATOM 2204 O O . ALA A 1 279 ? 3.980 21.499 29.804 1.00 84.31 279 ALA A O 1
ATOM 2205 N N . GLY A 1 280 ? 3.490 19.316 30.061 1.00 71.69 280 GLY A N 1
ATOM 2206 C CA . GLY A 1 280 ? 3.310 19.341 31.518 1.00 71.69 280 GLY A CA 1
ATOM 2207 C C . GLY A 1 280 ? 4.598 19.181 32.341 1.00 71.69 280 GLY A C 1
ATOM 2208 O O . GLY A 1 280 ? 4.505 19.043 33.559 1.00 71.69 280 GLY A O 1
ATOM 2209 N N . ARG A 1 281 ? 5.770 19.139 31.696 1.00 55.53 281 ARG A N 1
ATOM 2210 C CA . ARG A 1 281 ? 7.099 19.189 32.328 1.00 55.53 281 ARG A CA 1
ATOM 2211 C C . ARG A 1 281 ? 7.706 20.570 32.138 1.00 55.53 281 ARG A C 1
ATOM 2213 O O . ARG A 1 281 ? 8.397 21.009 33.078 1.00 55.53 281 ARG A O 1
#

Foldseek 3Di:
DFDDLQLVLVQQDDPPFKWWFDLDQPTWAIDGSNDHDPNTFKIFRATFAHFADPDDDDPPHDRRHGTQDLSRGPFQFKAKWKQLVDAPVVRVVVCVVLVPQFQWWKASLDRIIITIQGEPDTDDPVVSLQLLVLVCVLVDPRTDPVRSGNRGMDTRAQHADPVRGGIHTDDGHHHDYPVRSQVSSVVSVRHGDDPCPLVNLVVVCVVVVVPPPDDDPLLVCQLSVNDDPPCVLVSLLVNLLVCVLVPDDLVRSLVSNCVSVVDADPSSNVSNVVSNVVSVD

Nearest PDB structures (foldseek):
  6zp9-assembly2_B  TM=7.422E-01  e=4.359E-07  Cyanophage S-2L
  3h20-assembly1_A  TM=4.660E-01  e=2.759E-07  Plasmid RSF1010
  3h25-assembly1_A  TM=5.811E-01  e=1.384E-03  Plasmid RSF1010